Protein AF-A0A3P7IQ47-F1 (afdb_monomer_lite)

Organism: Strongylus vulgaris (NCBI:txid40348)

Secondary structure (DSSP, 8-state):
--SSSHHHHHHHHHHHHTSS-S---------PPPP-HHHHHHHHHHH-TT--HHHHHHTT-STT----SHHHHHHHHHHHHHHHTTSPP-HHHHHS--S-HHHHHHHHHHHHH-TTT--GGGSS-PBP-GGGSSS---TT-HHHHHHTBHHHHHHHHHHTTSTTTHHHHHHHHHHHHHH-HHHHHHHHHHSPSPPPHHHHHHHHHHHHHHHHH-TTHHHHHHHHHTSTT----

Radius of gyration: 23.66 Å; chains: 1; bounding box: 58×61×57 Å

InterPro domains:
  IPR040398 CCR4-NOT transcription complex subunit 1 [PTHR13162] (26-226)

Structure (mmCIF, N/CA/C/O backbone):
data_AF-A0A3P7IQ47-F1
#
_entry.id   AF-A0A3P7IQ47-F1
#
loop_
_atom_site.group_PDB
_atom_site.id
_atom_site.type_symbol
_atom_site.label_atom_id
_atom_site.label_alt_id
_atom_site.label_comp_id
_atom_site.label_asym_id
_atom_site.label_entity_id
_atom_site.label_seq_id
_atom_site.pdbx_PDB_ins_code
_atom_site.Cartn_x
_atom_site.Cartn_y
_atom_site.Cartn_z
_atom_site.occupancy
_atom_site.B_iso_or_equiv
_atom_site.auth_seq_id
_atom_site.auth_comp_id
_atom_site.auth_asym_id
_atom_site.auth_atom_id
_atom_site.pdbx_PDB_model_num
ATOM 1 N N . MET A 1 1 ? 34.752 45.563 -1.591 1.00 51.50 1 MET A N 1
ATOM 2 C CA . MET A 1 1 ? 33.351 45.936 -1.293 1.00 51.50 1 MET A CA 1
ATOM 3 C C . MET A 1 1 ? 32.458 44.692 -1.161 1.00 51.50 1 MET A C 1
ATOM 5 O O . MET A 1 1 ? 31.363 44.675 -1.688 1.00 51.50 1 MET A O 1
ATOM 9 N N . PHE A 1 2 ? 32.924 43.648 -0.462 1.00 45.53 2 PHE A N 1
ATOM 10 C CA . PHE A 1 2 ? 32.140 42.431 -0.169 1.00 45.53 2 PHE A CA 1
ATOM 11 C C . PHE A 1 2 ? 32.259 41.984 1.301 1.00 45.53 2 PHE A C 1
ATOM 13 O O . PHE A 1 2 ? 31.508 41.128 1.734 1.00 45.53 2 PHE A O 1
ATOM 20 N N . LEU A 1 3 ? 33.136 42.611 2.097 1.00 44.72 3 LEU A N 1
ATOM 21 C CA . LEU A 1 3 ? 33.341 42.262 3.510 1.00 44.72 3 LEU A CA 1
ATOM 22 C C . LEU A 1 3 ? 32.540 43.138 4.492 1.00 44.72 3 LEU A C 1
ATOM 24 O O . LEU A 1 3 ? 32.493 42.833 5.671 1.00 44.72 3 LEU A O 1
ATOM 28 N N . ALA A 1 4 ? 31.881 44.208 4.028 1.00 47.62 4 ALA A N 1
ATOM 29 C CA . ALA A 1 4 ? 31.127 45.119 4.902 1.00 47.62 4 ALA A CA 1
ATOM 30 C C . ALA A 1 4 ? 29.635 44.750 5.065 1.00 47.62 4 ALA A C 1
ATOM 32 O O . ALA A 1 4 ? 28.977 45.274 5.960 1.00 47.62 4 ALA A O 1
ATOM 33 N N . HIS A 1 5 ? 29.098 43.866 4.213 1.00 43.56 5 HIS A N 1
ATOM 34 C CA . HIS A 1 5 ? 27.677 43.482 4.223 1.00 43.56 5 HIS A CA 1
ATOM 35 C C . HIS A 1 5 ? 27.390 42.308 5.177 1.00 43.56 5 HIS A C 1
ATOM 37 O O . HIS A 1 5 ? 26.319 42.222 5.769 1.00 43.56 5 HIS A O 1
ATOM 43 N N . GLU A 1 6 ? 28.369 41.425 5.389 1.00 49.41 6 GLU A N 1
ATOM 44 C CA . GLU A 1 6 ? 28.219 40.245 6.254 1.00 49.41 6 GLU A CA 1
ATOM 45 C C . GLU A 1 6 ? 28.247 40.607 7.754 1.00 49.41 6 GLU A C 1
ATOM 47 O O . GLU A 1 6 ? 27.663 39.931 8.603 1.00 49.41 6 GLU A O 1
ATOM 52 N N . GLU A 1 7 ? 28.900 41.719 8.092 1.00 47.97 7 GLU A N 1
ATOM 53 C CA . GLU A 1 7 ? 29.056 42.184 9.471 1.00 47.97 7 GLU A CA 1
ATOM 54 C C . GLU A 1 7 ? 27.840 42.990 9.962 1.00 47.97 7 GLU A C 1
ATOM 56 O O . GLU A 1 7 ? 27.570 43.068 11.163 1.00 47.97 7 GLU A O 1
ATOM 61 N N . THR A 1 8 ? 27.040 43.527 9.035 1.00 48.38 8 THR A N 1
ATOM 62 C CA . THR A 1 8 ? 25.784 44.216 9.351 1.00 48.38 8 THR A CA 1
ATOM 63 C C . THR A 1 8 ? 24.652 43.227 9.641 1.00 48.38 8 THR A C 1
ATOM 65 O O . THR A 1 8 ? 23.944 43.413 10.630 1.00 48.38 8 THR A O 1
ATOM 68 N N . GLU A 1 9 ? 24.523 42.128 8.888 1.00 47.91 9 GLU A N 1
ATOM 69 C CA . GLU A 1 9 ? 23.479 41.109 9.119 1.00 47.91 9 GLU A CA 1
ATOM 70 C C . GLU A 1 9 ? 23.635 40.374 10.458 1.00 47.91 9 GLU A C 1
ATOM 72 O O . GLU A 1 9 ? 22.653 40.178 11.181 1.00 47.91 9 GLU A O 1
ATOM 77 N N . LYS A 1 10 ? 24.873 40.061 10.869 1.00 49.03 10 LYS A N 1
ATOM 78 C CA . LYS A 1 10 ? 25.137 39.449 12.184 1.00 49.03 10 LYS A CA 1
ATOM 79 C C . LYS A 1 10 ? 24.708 40.366 13.335 1.00 49.03 10 LYS A C 1
ATOM 81 O O . LYS A 1 10 ? 24.221 39.882 14.355 1.00 49.03 10 LYS A O 1
ATOM 86 N N . LYS A 1 11 ? 24.808 41.689 13.169 1.00 47.09 11 LYS A N 1
ATOM 87 C CA . LYS A 1 11 ? 24.435 42.673 14.197 1.00 47.09 11 LYS A CA 1
ATOM 88 C C . LYS A 1 11 ? 22.920 42.754 14.414 1.00 47.09 11 LYS A C 1
ATOM 90 O O . LYS A 1 11 ? 22.485 42.913 15.552 1.00 47.09 11 LYS A O 1
ATOM 95 N N . TYR A 1 12 ? 22.114 42.581 13.365 1.00 43.31 12 TYR A N 1
ATOM 96 C CA . TYR A 1 12 ? 20.650 42.535 13.485 1.00 43.31 12 TYR A CA 1
ATOM 97 C C . TYR A 1 12 ? 20.149 41.216 14.088 1.00 43.31 12 TYR A C 1
ATOM 99 O O . TYR A 1 12 ? 19.195 41.226 14.868 1.00 43.31 12 TYR A O 1
ATOM 107 N N . PHE A 1 13 ? 20.839 40.103 13.819 1.00 43.16 13 PHE A N 1
ATOM 108 C CA . PHE A 1 13 ? 20.494 38.795 14.384 1.00 43.16 13 PHE A CA 1
ATOM 109 C C . PHE A 1 13 ? 20.640 38.751 15.918 1.00 43.16 13 PHE A C 1
ATOM 111 O O . PHE A 1 13 ? 19.785 38.203 16.615 1.00 43.16 13 PHE A O 1
ATOM 118 N N . TRP A 1 14 ? 21.669 39.403 16.475 1.00 39.47 14 TRP A N 1
ATOM 119 C CA . TRP A 1 14 ? 21.859 39.490 17.932 1.00 39.47 14 TRP A CA 1
ATOM 120 C C . TRP A 1 14 ? 20.852 40.416 18.635 1.00 39.47 14 TRP A C 1
ATOM 122 O O . TRP A 1 14 ? 20.467 40.150 19.773 1.00 39.47 14 TRP A O 1
ATOM 132 N N . VAL A 1 15 ? 20.374 41.472 17.967 1.00 45.88 15 VAL A N 1
ATOM 133 C CA . VAL A 1 15 ? 19.434 42.446 18.557 1.00 45.88 15 VAL A CA 1
ATOM 134 C C . VAL A 1 15 ? 18.006 41.893 18.659 1.00 45.88 15 VAL A C 1
ATOM 136 O O . VAL A 1 15 ? 17.294 42.219 19.609 1.00 45.88 15 VAL A O 1
ATOM 139 N N . LEU A 1 16 ? 17.591 41.010 17.743 1.00 41.66 16 LEU A N 1
ATOM 140 C CA . LEU A 1 16 ? 16.274 40.361 17.808 1.00 41.66 16 LEU A CA 1
ATOM 141 C C . LEU A 1 16 ? 16.176 39.327 18.941 1.00 41.66 16 LEU A C 1
ATOM 143 O O . LEU A 1 16 ? 15.107 39.162 19.523 1.00 41.66 16 LEU A O 1
ATOM 147 N N . ARG A 1 17 ? 17.293 38.692 19.319 1.00 43.62 17 ARG A N 1
ATOM 148 C CA . ARG A 1 17 ? 17.327 37.696 20.403 1.00 43.62 17 ARG A CA 1
ATOM 149 C C . ARG A 1 17 ? 17.279 38.315 21.807 1.00 43.62 17 ARG A C 1
ATOM 151 O O . ARG A 1 17 ? 16.834 37.659 22.738 1.00 43.62 17 ARG A O 1
ATOM 158 N N . TYR A 1 18 ? 17.684 39.581 21.951 1.00 38.91 18 TYR A N 1
ATOM 159 C CA . TYR A 1 18 ? 17.729 40.298 23.237 1.00 38.91 18 TYR A CA 1
ATOM 160 C C . TYR A 1 18 ? 16.488 41.157 23.544 1.00 38.91 18 TYR A C 1
ATOM 162 O O . TYR A 1 18 ? 16.406 41.745 24.620 1.00 38.91 18 TYR A O 1
ATOM 170 N N . ARG A 1 19 ? 15.512 41.238 22.625 1.00 38.06 19 ARG A N 1
ATOM 171 C CA . ARG A 1 19 ? 14.217 41.911 22.859 1.00 38.06 19 ARG A CA 1
ATOM 172 C C . ARG A 1 19 ? 13.085 40.971 23.284 1.00 38.06 19 ARG A C 1
ATOM 174 O O . ARG A 1 19 ? 12.011 41.457 23.631 1.00 38.06 19 ARG A O 1
ATOM 181 N N . ALA A 1 20 ? 13.323 39.663 23.317 1.00 43.44 20 ALA A N 1
ATOM 182 C CA . ALA A 1 20 ? 12.454 38.726 24.015 1.00 43.44 20 ALA A CA 1
ATOM 183 C C . ALA A 1 20 ? 12.827 38.755 25.506 1.00 43.44 20 ALA A C 1
ATOM 185 O O . ALA A 1 20 ? 13.826 38.171 25.920 1.00 43.44 20 ALA A O 1
ATOM 186 N N . GLY A 1 21 ? 12.074 39.518 26.302 1.00 39.59 21 GLY A N 1
ATOM 187 C CA . GLY A 1 21 ? 12.200 39.486 27.760 1.00 39.59 21 GLY A CA 1
ATOM 188 C C . GLY A 1 21 ? 11.893 38.087 28.322 1.00 39.59 21 GLY A C 1
ATOM 189 O O . GLY A 1 21 ? 11.259 37.277 27.643 1.00 39.59 21 GLY A O 1
ATOM 190 N N . PRO A 1 22 ? 12.314 37.777 29.558 1.00 48.4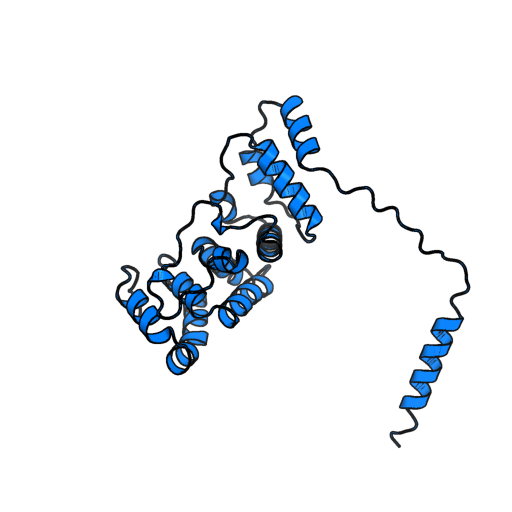4 22 PRO A N 1
ATOM 191 C CA . PRO A 1 22 ? 11.986 36.508 30.189 1.00 48.44 22 PRO A CA 1
ATOM 192 C C . PRO A 1 22 ? 10.514 36.562 30.609 1.00 48.44 22 PRO A C 1
ATOM 194 O O . PRO A 1 22 ? 10.170 37.246 31.571 1.00 48.44 22 PRO A O 1
ATOM 197 N N . GLY A 1 23 ? 9.624 35.919 29.855 1.00 47.94 23 GLY A N 1
ATOM 198 C CA . GLY A 1 23 ? 8.198 35.999 30.177 1.00 47.94 23 GLY A CA 1
ATOM 199 C C . GLY A 1 23 ? 7.227 35.603 29.079 1.00 47.94 23 GLY A C 1
ATOM 200 O O . GLY A 1 23 ? 6.175 36.214 28.971 1.00 47.94 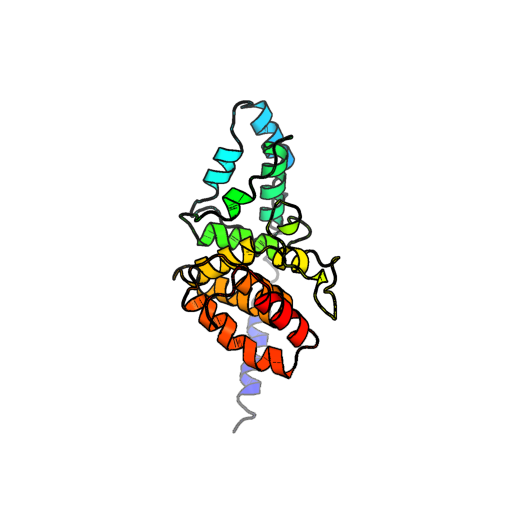23 GLY A O 1
ATOM 201 N N . VAL A 1 24 ? 7.549 34.590 28.283 1.00 44.12 24 VAL A N 1
ATOM 202 C CA . VAL A 1 24 ? 6.544 33.604 27.887 1.00 44.12 24 VAL A CA 1
ATOM 203 C C . VAL A 1 24 ? 7.286 32.298 28.056 1.00 44.12 24 VAL A C 1
ATOM 205 O O . VAL A 1 24 ? 8.019 31.869 27.169 1.00 44.12 24 VAL A O 1
ATOM 208 N N . SER A 1 25 ? 7.220 31.749 29.270 1.00 41.34 25 SER A N 1
ATOM 209 C CA . SER A 1 25 ? 7.397 30.317 29.469 1.00 41.34 25 SER A CA 1
ATOM 210 C C . SER A 1 25 ? 6.732 29.657 28.278 1.00 41.34 25 SER A C 1
ATOM 212 O O . SER A 1 25 ? 5.593 30.014 27.968 1.00 41.34 25 SER A O 1
ATOM 214 N N . GLU A 1 26 ? 7.457 28.774 27.599 1.00 46.41 26 GLU A N 1
ATOM 215 C CA . GLU A 1 26 ? 6.851 27.664 26.885 1.00 46.41 26 GLU A CA 1
ATOM 216 C C . GLU A 1 26 ? 5.666 27.238 27.747 1.00 46.41 26 GLU A C 1
ATOM 218 O O . GLU A 1 26 ? 5.830 26.673 28.830 1.00 46.41 26 GLU A O 1
ATOM 223 N N . LEU A 1 27 ? 4.470 27.690 27.362 1.00 44.09 27 LEU A N 1
ATOM 224 C CA . LEU A 1 27 ? 3.262 27.073 27.834 1.00 44.09 27 LEU A CA 1
ATOM 225 C C . LEU A 1 27 ? 3.461 25.703 27.235 1.00 44.09 27 LEU A C 1
ATOM 227 O O . LEU A 1 27 ? 3.377 25.551 26.017 1.00 44.09 27 LEU A O 1
ATOM 231 N N . ASP A 1 28 ? 3.910 24.787 28.084 1.00 47.50 28 ASP A N 1
ATOM 232 C CA . ASP A 1 28 ? 3.766 23.367 27.899 1.00 47.50 28 ASP A CA 1
ATOM 233 C C . ASP A 1 28 ? 2.278 23.222 27.599 1.00 47.50 28 ASP A C 1
ATOM 235 O O . ASP A 1 28 ? 1.431 23.223 28.497 1.00 47.50 28 ASP A O 1
ATOM 239 N N . VAL A 1 29 ? 1.934 23.350 26.312 1.00 50.78 29 VAL A N 1
ATOM 240 C CA . VAL A 1 29 ? 0.620 23.023 25.807 1.00 50.78 29 VAL A CA 1
ATOM 241 C C . VAL A 1 29 ? 0.612 21.557 26.121 1.00 50.78 29 VAL A C 1
ATOM 243 O O . VAL A 1 29 ? 1.271 20.794 25.423 1.00 50.78 29 VAL A O 1
ATOM 246 N N . SER A 1 30 ? 0.003 21.209 27.252 1.00 50.78 30 SER A N 1
ATOM 247 C CA . SER A 1 30 ? -0.199 19.835 27.642 1.00 50.78 30 SER A CA 1
ATOM 248 C C . SER A 1 30 ? -0.870 19.209 26.436 1.00 50.78 30 SER A C 1
ATOM 250 O O . SER A 1 30 ? -2.041 19.495 26.178 1.00 50.78 30 SER A O 1
ATOM 252 N N . GLU A 1 31 ? -0.099 18.497 25.612 1.00 64.50 31 GLU A N 1
ATOM 253 C CA . GLU A 1 31 ? -0.664 17.779 24.490 1.00 64.50 31 GLU A CA 1
ATOM 254 C C . GLU A 1 31 ? -1.628 16.812 25.154 1.00 64.50 31 GLU A C 1
ATOM 256 O O . GLU A 1 31 ? -1.203 15.945 25.925 1.00 64.50 31 GLU A O 1
ATOM 261 N N . ASP A 1 32 ? -2.931 17.038 24.953 1.00 63.66 32 ASP A N 1
ATOM 262 C CA . ASP A 1 32 ? -3.938 16.101 25.420 1.00 63.66 32 ASP A CA 1
ATOM 263 C C . ASP A 1 32 ? -3.464 14.707 25.006 1.00 63.66 32 ASP A C 1
ATOM 265 O O . ASP A 1 32 ? -3.034 14.527 23.854 1.00 63.66 32 ASP A O 1
ATOM 269 N N . PRO A 1 33 ? -3.469 13.733 25.933 1.00 72.19 33 PRO A N 1
ATOM 270 C CA . PRO A 1 33 ? -2.930 12.422 25.643 1.00 72.19 33 PRO A CA 1
ATOM 271 C C . PRO A 1 33 ? -3.604 11.901 24.375 1.00 72.19 33 PRO A C 1
ATOM 273 O O . PRO A 1 33 ? -4.822 12.047 24.214 1.00 72.19 33 PRO A O 1
ATOM 276 N N . PRO A 1 34 ? -2.829 11.329 23.443 1.00 78.50 34 PRO A N 1
ATOM 277 C CA . PRO A 1 34 ? -3.371 10.957 22.155 1.00 78.50 34 PRO A CA 1
ATOM 278 C C . PRO A 1 34 ? -4.528 9.975 22.339 1.00 78.50 34 PRO A C 1
ATOM 280 O O . PRO A 1 34 ? -4.466 9.065 23.169 1.00 78.50 34 PRO A O 1
ATOM 283 N N . TRP A 1 35 ? -5.589 10.170 21.554 1.00 88.31 35 TRP A N 1
ATOM 284 C CA . TRP A 1 35 ? -6.767 9.308 21.581 1.00 88.31 35 TRP A CA 1
ATOM 285 C C . TRP A 1 35 ? -6.369 7.834 21.457 1.00 88.31 35 TRP A C 1
ATOM 287 O O . TRP A 1 35 ? -5.576 7.454 20.595 1.00 88.31 35 TRP A O 1
ATOM 297 N N . ASN A 1 36 ? -6.953 6.982 22.299 1.00 94.50 36 ASN A N 1
ATOM 298 C CA . ASN A 1 36 ? -6.748 5.542 22.213 1.00 94.50 36 ASN A CA 1
ATOM 299 C C . ASN A 1 36 ? -7.781 4.930 21.258 1.00 94.50 36 ASN A C 1
ATOM 301 O O . ASN A 1 36 ? -8.942 4.732 21.625 1.00 94.50 36 ASN A O 1
ATOM 305 N N . GLY A 1 37 ? -7.344 4.612 20.036 1.00 96.44 37 GLY A N 1
ATOM 306 C CA . GLY A 1 37 ? -8.203 4.051 18.991 1.00 96.44 37 GLY A CA 1
ATOM 307 C C . GLY A 1 37 ? -8.881 2.737 19.388 1.00 96.44 37 GLY A C 1
ATOM 308 O O . GLY A 1 37 ? -10.045 2.527 19.051 1.00 96.44 37 GLY A O 1
ATOM 309 N N . LYS A 1 38 ? -8.200 1.884 20.168 1.00 97.62 38 LYS A N 1
ATOM 310 C CA . LYS A 1 38 ? -8.766 0.612 20.644 1.00 97.62 38 LYS A CA 1
ATOM 311 C C . LYS A 1 38 ? -9.919 0.851 21.606 1.00 97.62 38 LYS A C 1
ATOM 313 O O . LYS A 1 38 ? -10.998 0.312 21.405 1.00 97.62 38 LYS A O 1
ATOM 318 N N . VAL A 1 39 ? -9.712 1.694 22.620 1.00 97.62 39 VAL A N 1
ATOM 319 C CA . VAL A 1 39 ? -10.763 2.032 23.596 1.00 97.62 39 VAL A CA 1
ATOM 320 C C . VAL A 1 39 ? -11.954 2.673 22.888 1.00 97.62 39 VAL A C 1
ATOM 322 O O . VAL A 1 39 ? -13.088 2.268 23.128 1.00 97.62 39 VAL A O 1
ATOM 325 N N . PHE A 1 40 ? -11.697 3.608 21.968 1.00 96.81 40 PHE A N 1
ATOM 326 C CA . PHE A 1 40 ? -12.742 4.233 21.159 1.00 96.81 40 PHE A CA 1
ATOM 327 C C . PHE A 1 40 ? -13.578 3.191 20.403 1.00 96.81 40 PHE A C 1
ATOM 329 O O . PHE A 1 40 ? -14.797 3.143 20.557 1.00 96.81 40 PHE A O 1
ATOM 336 N N . ALA A 1 41 ? -12.933 2.320 19.626 1.00 98.00 41 ALA A N 1
ATOM 337 C CA . ALA A 1 41 ? -13.636 1.322 18.831 1.00 98.00 41 ALA A CA 1
ATOM 338 C C . ALA A 1 41 ? -14.352 0.267 19.687 1.00 98.00 41 ALA A C 1
ATOM 340 O O . ALA A 1 41 ? -15.451 -0.147 19.321 1.00 98.00 41 ALA A O 1
ATOM 341 N N . SER A 1 42 ? -13.782 -0.134 20.830 1.00 97.88 42 SER A N 1
ATOM 342 C CA . SER A 1 42 ? -14.435 -1.040 21.784 1.00 97.88 42 SER A CA 1
ATOM 343 C C . SER A 1 42 ? -15.733 -0.446 22.325 1.00 97.88 42 SER A C 1
ATOM 345 O O . SER A 1 42 ? -16.775 -1.091 22.236 1.00 97.88 42 SER A O 1
ATOM 347 N N . VAL A 1 43 ? -15.703 0.807 22.793 1.00 98.00 43 VAL A N 1
ATOM 348 C CA . VAL A 1 43 ? -16.902 1.494 23.303 1.00 98.00 43 VAL A CA 1
ATOM 349 C C . VAL A 1 43 ? -17.961 1.636 22.206 1.00 98.00 43 VAL A C 1
ATOM 351 O O . VAL A 1 43 ? -19.129 1.339 22.437 1.00 98.00 43 VAL A O 1
ATOM 354 N N . ILE A 1 44 ? -17.575 2.018 20.983 1.00 97.75 44 ILE A N 1
ATOM 355 C CA . ILE A 1 44 ? -18.517 2.105 19.854 1.00 97.75 44 ILE A CA 1
ATOM 356 C C . ILE A 1 44 ? -19.145 0.739 19.538 1.00 97.75 44 ILE A C 1
ATOM 358 O O . ILE A 1 44 ? -20.347 0.658 19.291 1.00 97.75 44 ILE A O 1
ATOM 362 N N . ASN A 1 45 ? -18.356 -0.334 19.584 1.00 97.50 45 ASN A N 1
ATOM 363 C CA . ASN A 1 45 ? -18.824 -1.702 19.371 1.00 97.50 45 ASN A CA 1
ATOM 364 C C . ASN A 1 45 ? -19.807 -2.186 20.451 1.00 97.50 45 ASN A C 1
ATOM 366 O O . ASN A 1 45 ? -20.696 -2.979 20.138 1.00 97.50 45 ASN A O 1
ATOM 370 N N . GLU A 1 46 ? -19.651 -1.730 21.695 1.00 97.56 46 GLU A N 1
ATOM 371 C CA . GLU A 1 46 ? -20.592 -1.989 22.793 1.00 97.56 46 GLU A CA 1
ATOM 372 C C . GLU A 1 46 ? -21.884 -1.180 22.630 1.00 97.56 46 GLU A C 1
ATOM 374 O O . GLU A 1 46 ? -22.979 -1.712 22.811 1.00 97.56 46 GLU A O 1
ATOM 379 N N . MET A 1 47 ? -21.768 0.094 22.243 1.00 98.00 47 MET A N 1
ATOM 380 C CA . MET A 1 47 ? -22.910 0.996 22.075 1.00 98.00 47 MET A CA 1
ATOM 381 C C . MET A 1 47 ? -23.752 0.679 20.834 1.00 98.00 47 MET A C 1
ATOM 383 O O . MET A 1 47 ? -24.972 0.835 20.863 1.00 98.00 47 MET A O 1
ATOM 387 N N . ASN A 1 48 ? -23.121 0.247 19.741 1.00 97.06 48 ASN A N 1
ATOM 388 C CA . ASN A 1 48 ? -23.794 -0.148 18.509 1.00 97.06 48 ASN A CA 1
ATOM 389 C C . ASN A 1 48 ? -23.174 -1.430 17.921 1.00 97.06 48 ASN A C 1
ATOM 391 O O . ASN A 1 48 ? -22.361 -1.362 16.995 1.00 97.06 48 ASN A O 1
ATOM 395 N N . PRO A 1 49 ? -23.600 -2.615 18.394 1.00 94.88 49 PRO A N 1
ATOM 396 C CA . PRO A 1 49 ? -23.081 -3.896 17.913 1.00 94.88 49 PRO A CA 1
ATOM 397 C C . PRO A 1 49 ? -23.343 -4.182 16.428 1.00 94.88 49 PRO A C 1
ATOM 399 O O . PRO A 1 49 ? -22.701 -5.066 15.865 1.00 94.88 49 PRO A O 1
ATOM 402 N N . ASN A 1 50 ? -24.279 -3.457 15.807 1.00 95.75 50 ASN A N 1
ATOM 403 C CA . ASN A 1 50 ? -24.663 -3.624 14.405 1.00 95.75 50 ASN A CA 1
ATOM 404 C C . ASN A 1 50 ? -23.902 -2.683 13.457 1.00 95.75 50 ASN A C 1
ATOM 406 O O . ASN A 1 50 ? -24.150 -2.725 12.253 1.00 95.75 50 ASN A O 1
ATOM 410 N N . LEU A 1 51 ? -23.015 -1.821 13.971 1.00 97.44 51 LEU A N 1
ATOM 411 C CA . LEU A 1 51 ? -22.194 -0.947 13.136 1.00 97.44 51 LEU A CA 1
ATOM 412 C C . LEU A 1 51 ? -21.329 -1.783 12.183 1.00 97.44 51 LEU A C 1
ATOM 414 O O . LEU A 1 51 ? -20.545 -2.628 12.624 1.00 97.44 51 LEU A O 1
ATOM 418 N N . ASP A 1 52 ? -21.430 -1.520 10.881 1.00 97.31 52 ASP A N 1
ATOM 419 C CA . ASP A 1 52 ? -20.556 -2.151 9.899 1.00 97.31 52 ASP A CA 1
ATOM 420 C C . ASP A 1 52 ? -19.271 -1.341 9.714 1.00 97.31 52 ASP A C 1
ATOM 422 O O . ASP A 1 52 ? -19.244 -0.276 9.100 1.00 97.31 52 ASP A O 1
ATOM 426 N N . TRP A 1 53 ? -18.167 -1.869 10.231 1.00 98.00 53 TRP A N 1
ATOM 427 C CA . TRP A 1 53 ? -16.855 -1.243 10.098 1.00 98.00 53 TRP A CA 1
ATOM 428 C C . TRP A 1 53 ? -16.317 -1.228 8.662 1.00 98.00 53 TRP A C 1
ATOM 430 O O . TRP A 1 53 ? -15.424 -0.433 8.370 1.00 98.00 53 TRP A O 1
ATOM 440 N N . TYR A 1 54 ? -16.874 -2.030 7.747 1.00 98.06 54 TYR A N 1
ATOM 441 C CA . TYR A 1 54 ? -16.600 -1.860 6.320 1.00 98.06 54 TYR A CA 1
ATOM 442 C C . TYR A 1 54 ? -17.223 -0.575 5.771 1.00 98.06 54 TYR A C 1
ATOM 444 O O . TYR A 1 54 ? -16.560 0.126 5.009 1.00 98.06 54 TYR A O 1
ATOM 452 N N . GLU A 1 55 ? -18.439 -0.223 6.203 1.00 97.69 55 GLU A N 1
ATOM 453 C CA . GLU A 1 55 ? -19.041 1.069 5.862 1.00 97.69 55 GLU A CA 1
ATOM 454 C C . GLU A 1 55 ? -18.269 2.219 6.510 1.00 97.69 55 GLU A C 1
ATOM 456 O O . GLU A 1 55 ? -18.049 3.238 5.863 1.00 97.69 55 GLU A O 1
ATOM 461 N N . VAL A 1 56 ? -17.793 2.061 7.753 1.00 97.75 56 VAL A N 1
ATOM 462 C CA . VAL A 1 56 ? -16.918 3.064 8.395 1.00 97.75 56 VAL A CA 1
ATOM 463 C C . VAL A 1 56 ? -15.638 3.267 7.581 1.00 97.75 56 VAL A C 1
ATOM 465 O O . VAL A 1 56 ? -15.230 4.406 7.372 1.00 97.75 56 VAL A O 1
ATOM 468 N N . PHE A 1 57 ? -15.030 2.187 7.079 1.00 98.25 57 PHE A N 1
ATOM 469 C CA . PHE A 1 57 ? -13.868 2.282 6.195 1.00 98.25 57 PHE A CA 1
ATOM 470 C C . PHE A 1 57 ? -14.199 3.031 4.897 1.00 98.25 57 PHE A C 1
ATOM 472 O O . PHE A 1 57 ? -13.423 3.882 4.473 1.00 98.25 57 PHE A O 1
ATOM 479 N N . ASP A 1 58 ? -15.366 2.780 4.297 1.00 97.75 58 ASP A N 1
ATOM 480 C CA . ASP A 1 58 ? -15.821 3.514 3.107 1.00 97.75 58 ASP A CA 1
ATOM 481 C C . ASP A 1 58 ? -16.014 5.017 3.381 1.00 97.75 58 ASP A C 1
ATOM 483 O O . ASP A 1 58 ? -15.866 5.834 2.475 1.00 97.75 58 ASP A O 1
ATOM 487 N N . ARG A 1 59 ? -16.304 5.412 4.629 1.00 97.62 59 ARG A N 1
ATOM 488 C CA . ARG A 1 59 ? -16.406 6.826 5.037 1.00 97.62 59 ARG A CA 1
ATOM 489 C C . ARG A 1 59 ? -15.062 7.523 5.235 1.00 97.62 59 ARG A C 1
ATOM 491 O O . ARG A 1 59 ? -15.060 8.727 5.466 1.00 97.62 59 ARG A O 1
ATOM 498 N N . LEU A 1 60 ? -13.938 6.814 5.125 1.00 97.69 60 LEU A N 1
ATOM 499 C CA . LEU A 1 60 ? -12.619 7.453 5.098 1.00 97.69 60 LEU A CA 1
ATOM 500 C C . LEU A 1 60 ? -12.380 8.233 3.798 1.00 97.69 60 LEU A C 1
ATOM 502 O O . LEU A 1 60 ? -11.513 9.100 3.769 1.00 97.69 60 LEU A O 1
ATOM 506 N N . ASP A 1 61 ? -13.155 7.957 2.746 1.00 97.75 61 ASP A N 1
ATOM 507 C CA . ASP A 1 61 ? -13.172 8.723 1.500 1.00 97.75 61 ASP A CA 1
ATOM 508 C C . ASP A 1 61 ? -13.879 10.082 1.685 1.00 97.75 61 ASP A C 1
ATOM 510 O O . ASP A 1 61 ? -14.978 10.325 1.180 1.00 97.75 61 ASP A O 1
ATOM 514 N N . ASP A 1 62 ? -13.251 10.959 2.471 1.00 96.75 62 ASP A N 1
ATOM 515 C CA . ASP A 1 62 ? -13.754 12.279 2.841 1.00 96.75 62 ASP A CA 1
ATOM 516 C C . ASP A 1 62 ? -12.618 13.314 2.872 1.00 96.75 62 ASP A C 1
ATOM 518 O O . ASP A 1 62 ? -11.500 13.025 3.292 1.00 96.75 62 ASP A O 1
ATOM 522 N N . VAL A 1 63 ? -12.908 14.551 2.463 1.00 94.12 63 VAL A N 1
ATOM 523 C CA . VAL A 1 63 ? -11.932 15.656 2.411 1.00 94.12 63 VAL A CA 1
ATOM 524 C C . VAL A 1 63 ? -11.347 16.025 3.779 1.00 94.12 63 VAL A C 1
ATOM 526 O O . VAL A 1 63 ? -10.257 16.588 3.860 1.00 94.12 63 VAL A O 1
ATOM 529 N N . GLN A 1 64 ? -12.055 15.712 4.864 1.00 93.50 64 GLN A N 1
ATOM 530 C CA . GLN A 1 64 ? -11.596 15.947 6.232 1.00 93.50 64 GLN A CA 1
ATOM 531 C C . GLN A 1 64 ? -10.666 14.834 6.738 1.00 93.50 64 GLN A C 1
ATOM 533 O O . GLN A 1 64 ? -10.024 14.992 7.779 1.00 93.50 64 GLN A O 1
ATOM 538 N N . MET A 1 65 ? -10.566 13.715 6.014 1.00 93.19 65 MET A N 1
ATOM 539 C CA . MET A 1 65 ? -9.733 12.576 6.374 1.00 93.19 65 MET A CA 1
ATOM 540 C C . MET A 1 65 ? -8.311 12.777 5.836 1.00 93.19 65 MET A C 1
ATOM 542 O O . MET A 1 65 ? -7.967 12.347 4.743 1.00 93.19 65 MET A O 1
ATOM 546 N N . LEU A 1 66 ? -7.459 13.449 6.612 1.00 94.62 66 LEU A N 1
ATOM 547 C CA . LEU A 1 66 ? -6.032 13.580 6.302 1.00 94.62 66 LEU A CA 1
ATOM 548 C C . LEU A 1 66 ? -5.184 12.950 7.404 1.00 94.62 66 LEU A C 1
ATOM 550 O O . LEU A 1 66 ? -5.243 13.357 8.566 1.00 94.62 66 LEU A O 1
ATOM 554 N N . VAL A 1 67 ? -4.347 11.982 7.032 1.00 95.31 67 VAL A N 1
ATOM 555 C CA . VAL A 1 67 ? -3.429 11.311 7.960 1.00 95.31 67 VAL A CA 1
ATOM 556 C C . VAL A 1 67 ? -2.017 11.830 7.733 1.00 95.31 67 VAL A C 1
ATOM 558 O O . VAL A 1 67 ? -1.292 11.361 6.866 1.00 95.31 67 VAL A O 1
ATOM 561 N N . THR A 1 68 ? -1.631 12.834 8.518 1.00 91.44 68 THR A N 1
ATOM 562 C CA . THR A 1 68 ? -0.333 13.526 8.382 1.00 91.44 68 THR A CA 1
ATOM 563 C C . THR A 1 68 ? 0.636 13.238 9.523 1.00 91.44 68 THR A C 1
ATOM 565 O O . THR A 1 68 ? 1.790 13.652 9.480 1.00 91.44 68 THR A O 1
ATOM 568 N N . ARG A 1 69 ? 0.176 12.549 10.571 1.00 94.31 69 ARG A N 1
ATOM 569 C CA . ARG A 1 69 ? 0.967 12.240 11.764 1.00 94.31 69 ARG A CA 1
ATOM 570 C C . ARG A 1 69 ? 0.922 10.751 12.045 1.00 94.31 69 ARG A C 1
ATOM 572 O O . ARG A 1 69 ? -0.149 10.144 12.018 1.00 94.31 69 ARG A O 1
ATOM 579 N N . ARG A 1 70 ? 2.064 10.195 12.446 1.00 95.69 70 ARG A N 1
ATOM 580 C CA . ARG A 1 70 ? 2.185 8.800 12.890 1.00 95.69 70 ARG A CA 1
ATOM 581 C C . ARG A 1 70 ? 1.156 8.435 13.965 1.00 95.69 70 ARG A C 1
ATOM 583 O O . ARG A 1 70 ? 0.519 7.394 13.869 1.00 95.69 70 ARG A O 1
ATOM 590 N N . GLN A 1 71 ? 0.941 9.301 14.956 1.00 95.19 71 GLN A N 1
ATOM 591 C CA . GLN A 1 71 ? -0.035 9.040 16.020 1.00 95.19 71 GLN A CA 1
ATOM 592 C C . GLN A 1 71 ? -1.480 8.973 15.499 1.00 95.19 71 GLN A C 1
ATOM 594 O O . GLN A 1 71 ? -2.278 8.172 15.987 1.00 95.19 71 GLN A O 1
ATOM 599 N N . SER A 1 72 ? -1.820 9.771 14.482 1.00 94.56 72 SER A N 1
ATOM 600 C CA . SER A 1 72 ? -3.124 9.702 13.814 1.00 94.56 72 SER A CA 1
ATOM 601 C C . SER A 1 72 ? -3.292 8.379 13.068 1.00 94.56 72 SER A C 1
ATOM 603 O O . SER A 1 72 ? -4.353 7.768 13.168 1.00 94.56 72 SER A O 1
ATOM 605 N N . LEU A 1 73 ? -2.235 7.892 12.406 1.00 97.44 73 LEU A N 1
ATOM 606 C CA . LEU A 1 73 ? -2.237 6.568 11.785 1.00 97.44 73 LEU A CA 1
ATOM 607 C C . LEU A 1 73 ? -2.419 5.459 12.826 1.00 97.44 73 LEU A C 1
ATOM 609 O O . LEU A 1 73 ? -3.291 4.618 12.648 1.00 97.44 73 LEU A O 1
ATOM 613 N N . ILE A 1 74 ? -1.656 5.475 13.927 1.00 97.56 74 ILE A N 1
ATOM 614 C CA . ILE A 1 74 ? -1.790 4.489 15.016 1.00 97.56 74 ILE A CA 1
ATOM 615 C C . ILE A 1 74 ? -3.234 4.453 15.515 1.00 97.56 74 ILE A C 1
ATOM 617 O O . ILE A 1 74 ? -3.847 3.391 15.543 1.00 97.56 74 ILE A O 1
ATOM 621 N N . THR A 1 75 ? -3.796 5.620 15.837 1.00 96.88 75 THR A N 1
ATOM 622 C CA . THR A 1 75 ? -5.168 5.743 16.348 1.00 96.88 75 THR A CA 1
ATOM 623 C C . THR A 1 75 ? -6.187 5.177 15.359 1.00 96.88 75 THR A C 1
ATOM 625 O O . THR A 1 75 ? -7.063 4.409 15.753 1.00 96.88 75 THR A O 1
ATOM 628 N N . LEU A 1 76 ? -6.059 5.515 14.072 1.00 97.56 76 LEU A N 1
ATOM 629 C CA . LEU A 1 76 ? -6.944 5.027 13.017 1.00 97.56 76 LEU A CA 1
ATOM 630 C C . LEU A 1 76 ? -6.839 3.509 12.837 1.00 97.56 76 LEU A C 1
ATOM 632 O O . LEU A 1 76 ? -7.859 2.824 12.814 1.00 97.56 76 LEU A O 1
ATOM 636 N N . ILE A 1 77 ? -5.623 2.974 12.711 1.00 97.75 77 ILE A N 1
ATOM 637 C CA . ILE A 1 77 ? -5.398 1.543 12.477 1.00 97.75 77 ILE A CA 1
ATOM 638 C C . ILE A 1 77 ? -5.848 0.718 13.682 1.00 97.75 77 ILE A C 1
ATOM 640 O O . ILE A 1 77 ? -6.500 -0.310 13.497 1.00 97.75 77 ILE A O 1
ATOM 644 N N . ASP A 1 78 ? -5.570 1.181 14.900 1.00 97.94 78 ASP A N 1
ATOM 645 C CA . ASP A 1 78 ? -6.054 0.543 16.122 1.00 97.94 78 ASP A CA 1
ATOM 646 C C . ASP A 1 78 ? -7.583 0.544 16.192 1.00 97.94 78 ASP A C 1
ATOM 648 O O . ASP A 1 78 ? -8.174 -0.491 16.513 1.00 97.94 78 ASP A O 1
ATOM 652 N N . ALA A 1 79 ? -8.229 1.666 15.859 1.00 98.25 79 ALA A N 1
ATOM 653 C CA . ALA A 1 79 ? -9.684 1.756 15.836 1.00 98.25 79 ALA A CA 1
ATOM 654 C C . ALA A 1 79 ? -10.294 0.817 14.788 1.00 98.25 79 ALA A C 1
ATOM 656 O O . ALA A 1 79 ? -11.201 0.057 15.111 1.00 98.25 79 ALA A O 1
ATOM 657 N N . LEU A 1 80 ? -9.768 0.803 13.559 1.00 98.25 80 LEU A N 1
ATOM 658 C CA . LEU A 1 80 ? -10.262 -0.069 12.490 1.00 98.2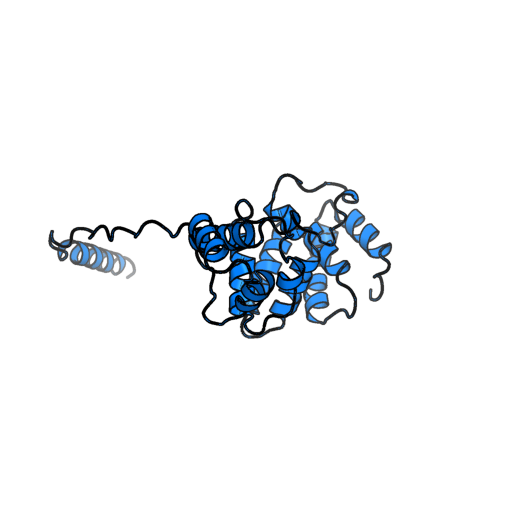5 80 LEU A CA 1
ATOM 659 C C . LEU A 1 80 ? -10.077 -1.551 12.830 1.00 98.25 80 LEU A C 1
ATOM 661 O O . LEU A 1 80 ? -11.031 -2.318 12.732 1.00 98.25 80 LEU A O 1
ATOM 665 N N . LYS A 1 81 ? -8.878 -1.963 13.265 1.00 97.81 81 LYS A N 1
ATOM 666 C CA . LYS A 1 81 ? -8.597 -3.364 13.625 1.00 97.81 81 LYS A CA 1
ATOM 667 C C . LYS A 1 81 ? -9.451 -3.826 14.807 1.00 97.81 81 LYS A C 1
ATOM 669 O O . LYS A 1 81 ? -10.006 -4.917 14.765 1.00 97.81 81 LYS A O 1
ATOM 674 N N . THR A 1 82 ? -9.602 -2.989 15.833 1.00 98.25 82 THR A N 1
ATOM 675 C CA . THR A 1 82 ? -10.452 -3.305 16.995 1.00 98.25 82 THR A CA 1
ATOM 676 C C . THR A 1 82 ? -11.930 -3.339 16.609 1.00 98.25 82 THR A C 1
ATOM 678 O O . THR A 1 82 ? -12.677 -4.219 17.033 1.00 98.25 82 THR A O 1
ATOM 681 N N . GLY A 1 83 ? -12.349 -2.398 15.766 1.00 98.06 83 GLY A N 1
ATOM 682 C CA . GLY A 1 83 ? -13.702 -2.282 15.251 1.00 98.06 83 GLY A CA 1
ATOM 683 C C . GLY A 1 83 ? -14.150 -3.514 14.474 1.00 98.06 83 GLY A C 1
ATOM 684 O O . GLY A 1 83 ? -15.202 -4.084 14.766 1.00 98.06 83 GLY A O 1
ATOM 685 N N . LEU A 1 84 ? -13.304 -3.971 13.548 1.00 97.62 84 LEU A N 1
ATOM 686 C CA . LEU A 1 84 ? -13.530 -5.147 12.704 1.00 97.62 84 LEU A CA 1
ATOM 687 C C . LEU A 1 84 ? -13.598 -6.469 13.487 1.00 97.62 84 LEU A C 1
ATOM 689 O O . LEU A 1 84 ? -14.181 -7.431 12.979 1.00 97.62 84 LEU A O 1
ATOM 693 N N . ARG A 1 85 ? -13.065 -6.518 14.716 1.00 94.12 85 ARG A N 1
ATOM 694 C CA . ARG A 1 85 ? -12.971 -7.730 15.549 1.00 94.12 85 ARG A CA 1
ATOM 695 C C . ARG A 1 85 ? -12.244 -8.845 14.783 1.00 94.12 85 ARG A C 1
ATOM 697 O O . ARG A 1 85 ? -11.083 -8.678 14.434 1.00 94.12 85 ARG A O 1
ATOM 704 N N . ASP A 1 86 ? -12.934 -9.943 14.482 1.00 93.94 86 ASP A N 1
ATOM 705 C CA . ASP A 1 86 ? -12.381 -11.093 13.758 1.00 93.94 86 ASP A CA 1
ATOM 706 C C . ASP A 1 86 ? -12.487 -10.959 12.228 1.00 93.94 86 ASP A C 1
ATOM 708 O O . ASP A 1 86 ? -11.999 -11.817 11.489 1.00 93.94 86 ASP A O 1
ATOM 712 N N . LYS A 1 87 ? -13.147 -9.908 11.718 1.00 96.00 87 LYS A N 1
ATOM 713 C CA . LYS A 1 87 ? -13.285 -9.699 10.272 1.00 96.00 87 LYS A CA 1
ATOM 714 C C . LYS A 1 87 ? -11.952 -9.234 9.666 1.00 96.00 87 LYS A C 1
ATOM 716 O O . LYS A 1 87 ? -11.252 -8.418 10.269 1.00 96.00 87 LYS A O 1
ATOM 721 N N . PRO A 1 88 ? -11.602 -9.683 8.447 1.00 96.31 88 PRO A N 1
ATOM 722 C CA . PRO A 1 88 ? -10.361 -9.274 7.801 1.00 96.31 88 PRO A CA 1
ATOM 723 C C . PRO A 1 88 ? -10.378 -7.782 7.457 1.00 96.31 88 PRO A C 1
ATOM 725 O O . PRO A 1 88 ? -11.410 -7.225 7.066 1.00 96.31 88 PRO A O 1
ATOM 728 N N . PHE A 1 89 ? -9.209 -7.147 7.539 1.00 97.81 89 PHE A N 1
ATOM 729 C CA . PHE A 1 89 ? -9.037 -5.759 7.118 1.00 97.81 89 PHE A CA 1
ATOM 730 C C . PHE A 1 89 ? -9.388 -5.593 5.626 1.00 97.81 89 PHE A C 1
ATOM 732 O O . PHE A 1 89 ? -8.919 -6.388 4.805 1.00 97.81 89 PHE A O 1
ATOM 739 N N . PRO A 1 90 ? -10.179 -4.573 5.240 1.00 97.25 90 PRO A N 1
ATOM 740 C CA . PRO A 1 90 ? -10.615 -4.368 3.858 1.00 97.25 90 PRO A CA 1
ATOM 741 C C . PRO A 1 90 ? -9.527 -3.793 2.942 1.00 97.25 90 PRO A C 1
ATOM 743 O O . PRO A 1 90 ? -9.705 -2.742 2.328 1.00 97.25 90 PRO A O 1
ATOM 746 N N . ILE A 1 91 ? -8.399 -4.488 2.793 1.00 97.38 91 ILE A N 1
ATOM 747 C CA . ILE A 1 91 ? -7.281 -3.986 1.983 1.00 97.38 91 ILE A CA 1
ATOM 748 C C . ILE A 1 91 ? -7.701 -3.678 0.536 1.00 97.38 91 ILE A C 1
ATOM 750 O O . ILE A 1 91 ? -7.308 -2.660 -0.016 1.00 97.38 91 ILE A O 1
ATOM 754 N N . ALA A 1 92 ? -8.598 -4.475 -0.053 1.00 96.75 92 ALA A N 1
ATOM 755 C CA . ALA A 1 92 ? -9.081 -4.241 -1.412 1.00 96.75 92 ALA A CA 1
ATOM 756 C C . ALA A 1 92 ? -9.770 -2.872 -1.574 1.00 96.75 92 ALA A C 1
ATOM 758 O O . ALA A 1 92 ? -9.613 -2.229 -2.610 1.00 96.75 92 ALA A O 1
ATOM 759 N N . LYS A 1 93 ? -10.483 -2.385 -0.543 1.00 97.31 93 LYS A N 1
ATOM 760 C CA . LYS A 1 93 ? -11.133 -1.061 -0.558 1.00 97.31 93 LYS A CA 1
ATOM 761 C C . LYS A 1 93 ? -10.105 0.075 -0.570 1.00 97.31 93 LYS A C 1
ATOM 763 O O . LYS A 1 93 ? -10.366 1.114 -1.175 1.00 97.31 93 LYS A O 1
ATOM 768 N N . LEU A 1 94 ? -8.924 -0.135 0.020 1.00 96.94 94 LEU A N 1
ATOM 769 C CA . LEU A 1 94 ? -7.817 0.826 -0.011 1.00 96.94 94 LEU A CA 1
ATOM 770 C C . LEU A 1 94 ? -7.305 1.070 -1.439 1.00 96.94 94 LEU A C 1
ATOM 772 O O . LEU A 1 94 ? -6.895 2.186 -1.738 1.00 96.94 94 LEU A O 1
ATOM 776 N N . TYR A 1 95 ? -7.361 0.064 -2.318 1.00 96.56 95 TYR A N 1
ATOM 777 C CA . TYR A 1 95 ? -6.906 0.176 -3.712 1.00 96.56 95 TYR A CA 1
ATOM 778 C C . TYR A 1 95 ? -7.982 0.659 -4.690 1.00 96.56 95 TYR A C 1
ATOM 780 O O . TYR A 1 95 ? -7.672 0.995 -5.832 1.00 96.56 95 TYR A O 1
ATOM 788 N N . THR A 1 96 ? -9.250 0.722 -4.270 1.00 96.44 96 THR A N 1
ATOM 789 C CA . THR A 1 96 ? -10.308 1.293 -5.115 1.00 96.44 96 THR A CA 1
ATOM 790 C C . THR A 1 96 ? -10.087 2.787 -5.350 1.00 96.44 96 THR A C 1
ATOM 792 O O . THR A 1 96 ? -9.367 3.461 -4.612 1.00 96.44 96 THR A O 1
ATOM 795 N N . LYS A 1 97 ? -10.708 3.342 -6.394 1.00 96.69 97 LYS A N 1
ATOM 796 C CA . LYS A 1 97 ? -10.668 4.787 -6.629 1.00 96.69 97 LYS A CA 1
ATOM 797 C C . LYS A 1 97 ? -11.543 5.517 -5.607 1.00 96.69 97 LYS A C 1
ATOM 799 O O . LYS A 1 97 ? -12.765 5.480 -5.720 1.00 96.69 97 LYS A O 1
ATOM 804 N N . TRP A 1 98 ? -10.902 6.205 -4.665 1.00 98.00 98 TRP A N 1
ATOM 805 C CA . TRP A 1 98 ? -11.564 7.136 -3.751 1.00 98.00 98 TRP A CA 1
ATOM 806 C C . TRP A 1 98 ? -11.928 8.431 -4.489 1.00 98.00 98 TRP A C 1
ATOM 808 O O . TRP A 1 98 ? -11.261 8.826 -5.452 1.00 98.00 98 TRP A O 1
ATOM 818 N N . ARG A 1 99 ? -12.996 9.093 -4.046 1.00 97.00 99 ARG A N 1
ATOM 819 C CA . ARG A 1 99 ? -13.435 10.410 -4.519 1.00 97.00 99 ARG A CA 1
ATOM 820 C C . ARG A 1 99 ? -12.462 11.495 -4.070 1.00 97.00 99 ARG A C 1
ATOM 822 O O . ARG A 1 99 ? -12.105 12.350 -4.875 1.00 97.00 99 ARG A O 1
ATOM 829 N N . CYS A 1 100 ? -12.012 11.444 -2.821 1.00 97.50 100 CYS A N 1
ATOM 830 C CA . CYS A 1 100 ? -10.968 12.297 -2.278 1.00 97.50 100 CYS A CA 1
ATOM 831 C C . CYS A 1 100 ? -9.612 11.590 -2.388 1.00 97.50 100 CYS A C 1
ATOM 833 O O . CYS A 1 100 ? -9.198 10.814 -1.522 1.00 97.50 100 CYS A O 1
ATOM 835 N N . ARG A 1 101 ? -8.897 11.861 -3.486 1.00 97.62 101 ARG A N 1
ATOM 836 C CA . ARG A 1 101 ? -7.565 11.283 -3.713 1.00 97.62 101 ARG A CA 1
ATOM 837 C C . ARG A 1 101 ? -6.537 11.769 -2.706 1.00 97.62 101 ARG A C 1
ATOM 839 O O . ARG A 1 101 ? -5.625 11.019 -2.384 1.00 97.62 101 ARG A O 1
ATOM 846 N N . GLU A 1 102 ? -6.674 12.991 -2.212 1.00 97.94 102 GLU A N 1
ATOM 847 C CA . GLU A 1 102 ? -5.793 13.583 -1.210 1.00 97.94 102 GLU A CA 1
ATOM 848 C C . GLU A 1 102 ? -5.865 12.806 0.106 1.00 97.94 102 GLU A C 1
ATOM 850 O O . GLU A 1 102 ? -4.824 12.466 0.668 1.00 97.94 102 GLU A O 1
ATOM 855 N N . ALA A 1 103 ? -7.077 12.453 0.547 1.00 97.94 103 ALA A N 1
ATOM 856 C CA . ALA A 1 103 ? -7.297 11.606 1.714 1.00 97.94 103 ALA A CA 1
ATOM 857 C C . ALA A 1 103 ? -6.636 10.238 1.531 1.00 97.94 103 ALA A C 1
ATOM 859 O O . ALA A 1 103 ? -5.792 9.835 2.338 1.00 97.94 103 ALA A O 1
ATOM 860 N N . GLN A 1 104 ? -6.930 9.577 0.408 1.00 98.31 104 GLN A N 1
ATOM 861 C CA . GLN A 1 104 ? -6.368 8.271 0.078 1.00 98.31 104 GLN A CA 1
ATOM 862 C C . GLN A 1 104 ? -4.834 8.301 0.033 1.00 98.31 104 GLN A C 1
ATOM 864 O O . GLN A 1 104 ? -4.174 7.463 0.647 1.00 98.31 104 GLN A O 1
ATOM 869 N N . LEU A 1 105 ? -4.250 9.283 -0.659 1.00 98.31 105 LEU A N 1
ATOM 870 C CA . LEU A 1 105 ? -2.803 9.423 -0.770 1.00 98.31 105 LEU A CA 1
ATOM 871 C C . LEU A 1 105 ? -2.164 9.759 0.580 1.00 98.31 105 LEU A C 1
ATOM 873 O O . LEU A 1 105 ? -1.076 9.258 0.858 1.00 98.31 105 LEU A O 1
ATOM 877 N N . SER A 1 106 ? -2.813 10.562 1.429 1.00 98.25 106 SER A N 1
ATOM 878 C CA . SER A 1 106 ? -2.303 10.853 2.774 1.00 98.25 106 SER A CA 1
ATOM 879 C C . SER A 1 106 ? -2.204 9.578 3.616 1.00 98.25 106 SER A C 1
ATOM 881 O O . SER A 1 106 ? -1.170 9.327 4.234 1.00 98.25 106 SER A O 1
ATOM 883 N N . LEU A 1 107 ? -3.223 8.713 3.551 1.00 98.50 107 LEU A N 1
ATOM 884 C CA . LEU A 1 107 ? -3.239 7.436 4.255 1.00 98.50 107 LEU A CA 1
ATOM 885 C C . LEU A 1 107 ? -2.145 6.496 3.733 1.00 98.50 107 LEU A C 1
ATOM 887 O O . LEU A 1 107 ? -1.368 5.972 4.529 1.00 98.50 107 LEU A O 1
ATOM 891 N N . ILE A 1 108 ? -2.040 6.336 2.408 1.00 98.38 108 ILE A N 1
ATOM 892 C CA . ILE A 1 108 ? -1.000 5.512 1.771 1.00 98.38 108 ILE A CA 1
ATOM 893 C C . ILE A 1 108 ? 0.399 6.019 2.127 1.00 98.38 108 ILE A C 1
ATOM 895 O O . ILE A 1 108 ? 1.248 5.232 2.537 1.00 98.38 108 ILE A O 1
ATOM 899 N N . SER A 1 109 ? 0.635 7.328 2.022 1.00 98.19 109 SER A N 1
ATOM 900 C CA . SER A 1 109 ? 1.931 7.934 2.352 1.00 98.19 109 SER A CA 1
ATOM 901 C C . SER A 1 109 ? 2.290 7.675 3.813 1.00 98.19 109 SER A C 1
ATOM 903 O O . SER A 1 109 ?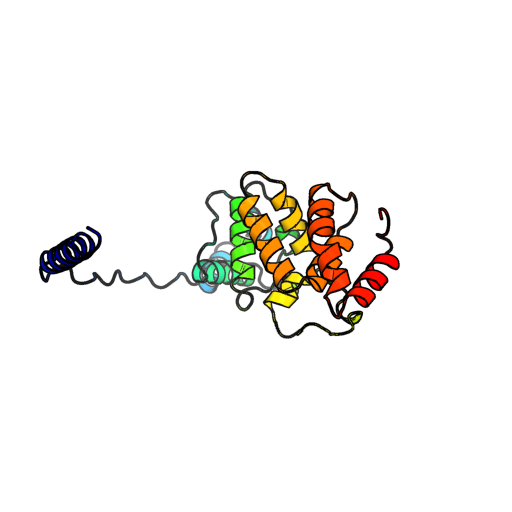 3.390 7.216 4.102 1.00 98.19 109 SER A O 1
ATOM 905 N N . SER A 1 110 ? 1.336 7.871 4.729 1.00 98.38 110 SER A N 1
ATOM 906 C CA . SER A 1 110 ? 1.559 7.630 6.153 1.00 98.38 110 SER A CA 1
ATOM 907 C C . SER A 1 110 ? 1.860 6.158 6.458 1.00 98.38 110 SER A C 1
ATOM 909 O O . SER A 1 110 ? 2.737 5.880 7.274 1.00 98.38 110 SER A O 1
ATOM 911 N N . MET A 1 111 ? 1.197 5.211 5.784 1.00 98.31 111 MET A N 1
ATOM 912 C CA . MET A 1 111 ? 1.498 3.777 5.904 1.00 98.31 111 MET A CA 1
ATOM 913 C C . MET A 1 111 ? 2.915 3.447 5.416 1.00 98.31 111 MET A C 1
ATOM 915 O O . MET A 1 111 ? 3.642 2.733 6.101 1.00 98.31 111 MET A O 1
ATOM 919 N N . LEU A 1 112 ? 3.337 4.002 4.274 1.00 97.94 112 LEU A N 1
ATOM 920 C CA . LEU A 1 112 ? 4.690 3.802 3.738 1.00 97.94 112 LEU A CA 1
ATOM 921 C C . LEU A 1 112 ? 5.773 4.422 4.629 1.00 97.94 112 LEU A C 1
ATOM 923 O O . LEU A 1 112 ? 6.856 3.866 4.770 1.00 97.94 112 LEU A O 1
ATOM 927 N N . GLU A 1 113 ? 5.491 5.549 5.273 1.00 97.88 113 GLU A N 1
ATOM 928 C CA . GLU A 1 113 ? 6.403 6.152 6.250 1.00 97.88 113 GLU A CA 1
ATOM 929 C C . GLU A 1 113 ? 6.473 5.361 7.568 1.00 97.88 113 GLU A C 1
ATOM 931 O O . GLU A 1 113 ? 7.441 5.492 8.315 1.00 97.88 113 GLU A O 1
ATOM 936 N N . ASN A 1 114 ? 5.458 4.542 7.871 1.00 98.19 114 ASN A N 1
ATOM 937 C CA . ASN A 1 114 ? 5.300 3.845 9.150 1.00 98.19 114 ASN A CA 1
ATOM 938 C C . ASN A 1 114 ? 4.931 2.356 8.956 1.00 98.19 114 ASN A C 1
ATOM 940 O O . ASN A 1 114 ? 3.886 1.905 9.445 1.00 98.19 114 ASN A O 1
ATOM 944 N N . PRO A 1 115 ? 5.780 1.559 8.277 1.00 97.06 115 PRO A N 1
ATOM 945 C CA . PRO A 1 115 ? 5.480 0.164 7.934 1.00 97.06 115 PRO A CA 1
ATOM 946 C C . PRO A 1 115 ? 5.423 -0.770 9.157 1.00 97.06 115 PRO A C 1
ATOM 948 O O . PRO A 1 115 ? 4.942 -1.904 9.082 1.00 97.06 115 PRO A O 1
ATOM 951 N N . ASP A 1 116 ? 5.915 -0.313 10.306 1.00 96.62 116 ASP A N 1
ATOM 952 C CA . ASP A 1 116 ? 5.787 -0.989 11.594 1.00 96.62 116 ASP A CA 1
ATOM 953 C C . ASP A 1 116 ? 4.387 -0.820 12.218 1.00 96.62 116 ASP A C 1
ATOM 955 O O . ASP A 1 116 ? 3.938 -1.693 12.956 1.00 96.62 116 ASP A O 1
ATOM 959 N N . VAL A 1 117 ? 3.664 0.254 11.875 1.00 97.62 117 VAL A N 1
ATOM 960 C CA . VAL A 1 117 ? 2.259 0.468 12.271 1.00 97.62 117 VAL A CA 1
ATOM 961 C C . VAL A 1 117 ? 1.318 -0.277 11.325 1.00 97.62 117 VAL A C 1
ATOM 963 O O . VAL A 1 117 ? 0.367 -0.935 11.760 1.00 97.62 117 VAL A O 1
ATOM 966 N N . PHE A 1 118 ? 1.579 -0.184 10.021 1.00 98.00 118 PHE A N 1
ATOM 967 C CA . PHE A 1 118 ? 0.797 -0.860 8.993 1.00 98.00 118 PHE A CA 1
ATOM 968 C C . PHE A 1 118 ? 1.672 -1.175 7.781 1.00 98.00 118 PHE A C 1
ATOM 970 O O . PHE A 1 118 ? 2.100 -0.265 7.079 1.00 98.00 118 PHE A O 1
ATOM 977 N N . CYS A 1 119 ? 1.895 -2.459 7.500 1.00 97.56 119 CYS A N 1
ATOM 978 C CA . CYS A 1 119 ? 2.540 -2.885 6.264 1.00 97.56 119 CYS A CA 1
ATOM 979 C C . CYS A 1 119 ? 1.481 -3.406 5.296 1.00 97.56 119 CYS A C 1
ATOM 981 O O . CYS A 1 119 ? 0.677 -4.273 5.637 1.00 97.56 119 CYS A O 1
ATOM 983 N N . ILE A 1 120 ? 1.496 -2.874 4.078 1.00 97.00 120 ILE A N 1
ATOM 984 C CA . ILE A 1 120 ? 0.563 -3.245 3.010 1.00 97.00 120 ILE A CA 1
ATOM 985 C C . ILE A 1 120 ? 0.716 -4.734 2.651 1.00 97.00 120 ILE A C 1
ATOM 987 O O . ILE A 1 120 ? -0.278 -5.408 2.389 1.00 97.00 120 ILE A O 1
ATOM 991 N N . ALA A 1 121 ? 1.940 -5.257 2.735 1.00 96.69 121 ALA A N 1
ATOM 992 C CA . ALA A 1 121 ? 2.261 -6.648 2.429 1.00 96.69 121 ALA A CA 1
ATOM 993 C C . ALA A 1 121 ? 1.731 -7.665 3.452 1.00 96.69 121 ALA A C 1
ATOM 995 O O . ALA A 1 121 ? 1.702 -8.856 3.155 1.00 96.69 121 ALA A O 1
ATOM 996 N N . ASP A 1 122 ? 1.271 -7.225 4.631 1.00 96.88 122 ASP A N 1
ATOM 997 C CA . ASP A 1 122 ? 0.660 -8.123 5.623 1.00 96.88 122 ASP A CA 1
ATOM 998 C C . ASP A 1 122 ? -0.744 -8.610 5.187 1.00 96.88 122 ASP A C 1
ATOM 1000 O O . ASP A 1 122 ? -1.350 -9.452 5.852 1.00 96.88 122 ASP A O 1
ATOM 1004 N N . TYR A 1 123 ? -1.291 -8.077 4.088 1.00 97.06 123 TYR A N 1
ATOM 1005 C CA . TYR A 1 123 ? -2.639 -8.365 3.590 1.00 97.06 123 TYR A CA 1
ATOM 1006 C C . TYR A 1 123 ? -2.605 -8.974 2.181 1.00 97.06 123 TYR A C 1
ATOM 1008 O O . TYR A 1 123 ? -1.588 -8.863 1.507 1.00 97.06 123 TYR A O 1
ATOM 1016 N N . PRO A 1 124 ? -3.692 -9.607 1.692 1.00 96.75 124 PRO A N 1
ATOM 1017 C CA . PRO A 1 124 ? -3.714 -10.205 0.355 1.00 96.75 124 PRO A CA 1
ATOM 1018 C C . PRO A 1 124 ? -3.362 -9.208 -0.761 1.00 96.75 124 PRO A C 1
ATOM 1020 O O . PRO A 1 124 ? -4.007 -8.168 -0.889 1.00 96.75 124 PRO A O 1
ATOM 1023 N N . HIS A 1 125 ? -2.365 -9.557 -1.575 1.00 95.50 125 HIS A N 1
ATOM 1024 C CA . HIS A 1 125 ? -1.850 -8.751 -2.684 1.00 95.50 125 HIS A CA 1
ATOM 1025 C C . HIS A 1 125 ? -1.250 -9.653 -3.772 1.00 95.50 125 HIS A C 1
ATOM 1027 O O . HIS A 1 125 ? -0.927 -10.820 -3.523 1.00 95.50 125 HIS A O 1
ATOM 1033 N N . ARG A 1 126 ? -1.061 -9.111 -4.978 1.00 95.38 126 ARG A N 1
ATOM 1034 C CA . ARG A 1 126 ? -0.181 -9.718 -5.982 1.00 95.38 126 ARG A CA 1
ATOM 1035 C C . ARG A 1 126 ? 1.248 -9.301 -5.671 1.00 95.38 126 ARG A C 1
ATOM 1037 O O . ARG A 1 126 ? 1.545 -8.109 -5.601 1.00 95.38 126 ARG A O 1
ATOM 1044 N N . SER A 1 127 ? 2.118 -10.283 -5.468 1.00 93.75 127 SER A N 1
ATOM 1045 C CA . SER A 1 127 ? 3.511 -10.042 -5.096 1.00 93.75 127 SER A CA 1
ATOM 1046 C C . SER A 1 127 ? 4.434 -10.065 -6.308 1.00 93.75 127 SER A C 1
ATOM 1048 O O . SER A 1 127 ? 4.284 -10.895 -7.205 1.00 93.75 127 SER A O 1
ATOM 1050 N N . VAL A 1 128 ? 5.410 -9.162 -6.317 1.00 93.31 128 VAL A N 1
ATOM 1051 C CA . VAL A 1 128 ? 6.516 -9.158 -7.274 1.00 93.31 128 VAL A CA 1
ATOM 1052 C C . VAL A 1 128 ? 7.368 -10.425 -7.100 1.00 93.31 128 VAL A C 1
ATOM 1054 O O . VAL A 1 128 ? 7.740 -10.745 -5.972 1.00 93.31 128 VAL A O 1
ATOM 1057 N N . PRO A 1 129 ? 7.743 -11.140 -8.182 1.00 89.12 129 PRO A N 1
ATOM 1058 C CA . PRO A 1 129 ? 8.509 -12.382 -8.096 1.00 89.12 129 PRO A CA 1
ATOM 1059 C C . PRO A 1 129 ? 9.999 -12.115 -7.814 1.00 89.12 129 PRO A C 1
ATOM 1061 O O . PRO A 1 129 ? 10.870 -12.396 -8.632 1.00 89.12 129 PRO A O 1
ATOM 1064 N N . THR A 1 130 ? 10.323 -11.578 -6.639 1.00 90.44 130 THR A N 1
ATOM 1065 C CA . THR A 1 130 ? 11.700 -11.239 -6.233 1.00 90.44 130 THR A CA 1
ATOM 1066 C C . THR A 1 130 ? 12.628 -12.454 -6.173 1.00 90.44 130 THR A C 1
ATOM 1068 O O . THR A 1 130 ? 13.833 -12.309 -6.369 1.00 90.44 130 THR A O 1
ATOM 1071 N N . GLY A 1 131 ? 12.086 -13.661 -5.986 1.00 87.38 131 GLY A N 1
ATOM 1072 C CA . GLY A 1 131 ? 12.852 -14.912 -5.989 1.00 87.38 131 GLY A CA 1
ATOM 1073 C C . GLY A 1 131 ? 13.510 -15.259 -7.332 1.00 87.38 131 GLY A C 1
ATOM 1074 O O . GLY A 1 131 ? 14.386 -16.118 -7.372 1.00 87.38 131 GLY A O 1
ATOM 1075 N N . THR A 1 132 ? 13.133 -14.600 -8.434 1.00 86.94 132 THR A N 1
ATOM 1076 C CA . THR A 1 132 ? 13.805 -14.776 -9.734 1.00 86.94 132 THR A CA 1
ATOM 1077 C C . THR A 1 132 ? 15.030 -13.877 -9.895 1.00 86.94 132 THR A C 1
ATOM 1079 O O . THR A 1 132 ? 15.729 -13.974 -10.904 1.00 86.94 132 THR A O 1
ATOM 1082 N N . LEU A 1 133 ? 15.275 -12.962 -8.951 1.00 91.06 133 LEU A N 1
ATOM 1083 C CA . LEU A 1 133 ? 16.376 -12.007 -9.002 1.00 91.06 133 LEU A CA 1
ATOM 1084 C C . LEU A 1 133 ? 17.694 -12.664 -8.588 1.00 91.06 133 LEU A C 1
ATOM 1086 O O . LEU A 1 133 ? 17.751 -13.465 -7.659 1.00 91.06 133 LEU A O 1
ATOM 1090 N N . LYS A 1 134 ? 18.784 -12.280 -9.258 1.00 90.62 134 LYS A N 1
ATOM 1091 C CA . LYS A 1 134 ? 20.132 -12.774 -8.947 1.00 90.62 134 LYS A CA 1
ATOM 1092 C C . LYS A 1 134 ? 20.589 -12.358 -7.544 1.00 90.62 134 LYS A C 1
ATOM 1094 O O . LYS A 1 134 ? 21.209 -13.148 -6.841 1.00 90.62 134 LYS A O 1
ATOM 1099 N N . SER A 1 135 ? 20.328 -11.108 -7.175 1.00 90.69 135 SER A N 1
ATOM 1100 C CA . SER A 1 135 ? 20.512 -10.560 -5.834 1.00 90.69 135 SER A CA 1
ATOM 1101 C C . SER A 1 135 ? 19.136 -10.303 -5.246 1.00 90.69 135 SER A C 1
ATOM 1103 O O . SER A 1 135 ? 18.476 -9.339 -5.637 1.00 90.69 135 SER A O 1
ATOM 1105 N N . THR A 1 136 ? 18.699 -11.174 -4.343 1.00 87.44 136 THR A N 1
ATOM 1106 C CA . THR A 1 136 ? 17.387 -11.068 -3.705 1.00 87.44 136 THR A CA 1
ATOM 1107 C C . THR A 1 136 ? 17.363 -9.880 -2.737 1.00 87.44 136 THR A C 1
ATOM 1109 O O . THR A 1 136 ? 18.275 -9.761 -1.913 1.00 87.44 136 THR A O 1
ATOM 1112 N N . PRO A 1 137 ? 16.354 -8.998 -2.826 1.00 86.56 137 PRO A N 1
ATOM 1113 C CA . PRO A 1 137 ? 16.141 -7.928 -1.858 1.00 86.56 137 PRO A CA 1
ATOM 1114 C C . PRO A 1 137 ? 15.958 -8.463 -0.426 1.00 86.56 137 PRO A C 1
ATOM 1116 O O . PRO A 1 137 ? 15.577 -9.616 -0.235 1.00 86.56 137 PRO A O 1
ATOM 1119 N N . ASP A 1 138 ? 16.225 -7.626 0.579 1.00 87.44 138 ASP A N 1
ATOM 1120 C CA . ASP A 1 138 ? 16.053 -7.986 1.992 1.00 87.44 138 ASP A CA 1
ATOM 1121 C C . ASP A 1 138 ? 14.565 -8.091 2.359 1.00 87.44 138 ASP A C 1
ATOM 1123 O O . ASP A 1 138 ? 13.874 -7.087 2.524 1.00 87.44 138 ASP A O 1
ATOM 1127 N N . GLU A 1 139 ? 14.074 -9.318 2.517 1.00 77.38 139 GLU A N 1
ATOM 1128 C CA . GLU A 1 139 ? 12.674 -9.603 2.855 1.00 77.38 139 GLU A CA 1
ATOM 1129 C C . GLU A 1 139 ? 12.269 -9.114 4.257 1.00 77.38 139 GLU A C 1
ATOM 1131 O O . GLU A 1 139 ? 11.077 -9.030 4.556 1.00 77.38 139 GLU A O 1
ATOM 1136 N N . SER A 1 140 ? 13.230 -8.767 5.123 1.00 88.94 140 SER A N 1
ATOM 1137 C CA . SER A 1 140 ? 12.939 -8.217 6.452 1.00 88.94 140 SER A CA 1
ATOM 1138 C C . SER A 1 140 ? 12.592 -6.722 6.437 1.00 88.94 140 SER A C 1
ATOM 1140 O O . SER A 1 140 ? 11.974 -6.223 7.385 1.00 88.94 140 SER A O 1
ATOM 1142 N N . ASP A 1 141 ? 12.919 -6.002 5.356 1.00 95.12 141 ASP A N 1
ATOM 1143 C CA . ASP A 1 141 ? 12.546 -4.598 5.184 1.00 95.12 141 ASP A CA 1
ATOM 1144 C C . ASP A 1 141 ? 11.043 -4.492 4.861 1.00 95.12 141 ASP A C 1
ATOM 1146 O O . ASP A 1 141 ? 10.581 -4.707 3.740 1.00 95.12 141 ASP A O 1
ATOM 1150 N N . ARG A 1 142 ? 10.250 -4.121 5.872 1.00 95.88 142 ARG A N 1
ATOM 1151 C CA . ARG A 1 142 ? 8.787 -3.981 5.757 1.00 95.88 142 ARG A CA 1
ATOM 1152 C C . ARG A 1 142 ? 8.350 -2.881 4.783 1.00 95.88 142 ARG A C 1
ATOM 1154 O O . ARG A 1 142 ? 7.229 -2.937 4.265 1.00 95.88 142 ARG A O 1
ATOM 1161 N N . LEU A 1 143 ? 9.191 -1.874 4.534 1.00 96.88 143 LEU A N 1
ATOM 1162 C CA . LEU A 1 143 ? 8.892 -0.866 3.520 1.00 96.88 143 LEU A CA 1
ATOM 1163 C C . LEU A 1 143 ? 9.080 -1.458 2.125 1.00 96.88 143 LEU A C 1
ATOM 1165 O O . LEU A 1 143 ? 8.182 -1.338 1.296 1.00 96.88 143 LEU A O 1
ATOM 1169 N N . LEU A 1 144 ? 10.197 -2.146 1.888 1.00 96.81 144 LEU A N 1
ATOM 1170 C CA . LEU A 1 144 ? 10.432 -2.892 0.650 1.00 96.81 144 LEU A CA 1
ATOM 1171 C C . LEU A 1 144 ? 9.318 -3.917 0.394 1.00 96.81 144 LEU A C 1
ATOM 1173 O O . LEU A 1 144 ? 8.782 -3.961 -0.709 1.00 96.81 144 LEU A O 1
ATOM 1177 N N . ALA A 1 145 ? 8.894 -4.663 1.417 1.00 96.38 145 ALA A N 1
ATOM 1178 C CA . ALA A 1 145 ? 7.779 -5.603 1.304 1.00 96.38 145 ALA A CA 1
ATOM 1179 C C . ALA A 1 145 ? 6.497 -4.919 0.792 1.00 96.38 145 ALA A C 1
ATOM 1181 O O . ALA A 1 145 ? 5.808 -5.458 -0.073 1.00 96.38 145 ALA A O 1
ATOM 1182 N N . SER A 1 146 ? 6.205 -3.694 1.250 1.00 97.00 146 SER A N 1
ATOM 1183 C CA . SER A 1 146 ? 5.063 -2.917 0.742 1.00 97.00 146 SER A CA 1
ATOM 1184 C C . SER A 1 146 ? 5.199 -2.600 -0.753 1.00 97.00 146 SER A C 1
ATOM 1186 O O . SER A 1 146 ? 4.208 -2.650 -1.475 1.00 97.00 146 SER A O 1
ATOM 1188 N N . TRP A 1 147 ? 6.415 -2.338 -1.241 1.00 97.38 147 TRP A N 1
ATOM 1189 C CA . TRP A 1 147 ? 6.700 -2.105 -2.664 1.00 97.38 147 TRP A CA 1
ATOM 1190 C C . TRP A 1 147 ? 6.701 -3.373 -3.524 1.00 97.38 147 TRP A C 1
ATOM 1192 O O . TRP A 1 147 ? 6.547 -3.276 -4.740 1.00 97.38 147 TRP A O 1
ATOM 1202 N N . CYS A 1 148 ? 6.777 -4.559 -2.917 1.00 96.25 148 CYS A N 1
ATOM 1203 C CA . CYS A 1 148 ? 6.511 -5.817 -3.613 1.00 96.25 148 CYS A CA 1
ATOM 1204 C C . CYS A 1 148 ? 5.018 -6.012 -3.937 1.00 96.25 148 CYS A C 1
ATOM 1206 O O . CYS A 1 148 ? 4.689 -6.899 -4.719 1.00 96.25 148 CYS A O 1
ATOM 1208 N N . CYS A 1 149 ? 4.111 -5.202 -3.377 1.00 97.31 149 CYS A N 1
ATOM 1209 C CA . CYS A 1 149 ? 2.685 -5.255 -3.697 1.00 97.31 149 CYS A CA 1
ATOM 1210 C C . CYS A 1 149 ? 2.406 -4.543 -5.032 1.00 97.31 149 CYS A C 1
ATOM 1212 O O . CYS A 1 149 ? 2.544 -3.319 -5.139 1.00 97.31 149 CYS A O 1
ATOM 1214 N N . VAL A 1 150 ? 1.952 -5.282 -6.047 1.00 97.06 150 VAL A N 1
ATOM 1215 C CA . VAL A 1 150 ? 1.641 -4.718 -7.373 1.00 97.06 150 VAL A CA 1
ATOM 1216 C C . VAL A 1 150 ? 0.508 -3.690 -7.281 1.00 97.06 150 VAL A C 1
ATOM 1218 O O . VAL A 1 150 ? 0.594 -2.633 -7.904 1.00 97.06 150 VAL A O 1
ATOM 1221 N N . GLU A 1 151 ? -0.506 -3.939 -6.446 1.00 97.62 151 GLU A N 1
ATOM 1222 C CA . GLU A 1 151 ? -1.644 -3.034 -6.237 1.00 97.62 151 GLU A CA 1
ATOM 1223 C C . GLU A 1 151 ? -1.225 -1.650 -5.720 1.00 97.62 151 GLU A C 1
ATOM 1225 O O . GLU A 1 151 ? -1.835 -0.647 -6.092 1.00 97.62 151 GLU A O 1
ATOM 1230 N N . LEU A 1 152 ? -0.170 -1.565 -4.898 1.00 98.31 152 LEU A N 1
ATOM 1231 C CA . LEU A 1 152 ? 0.356 -0.279 -4.434 1.00 98.31 152 LEU A CA 1
ATOM 1232 C C . LEU A 1 152 ? 0.927 0.528 -5.605 1.00 98.31 152 LEU A C 1
ATOM 1234 O O . LEU A 1 152 ? 0.613 1.709 -5.761 1.00 98.31 152 LEU A O 1
ATOM 1238 N N . THR A 1 153 ? 1.755 -0.116 -6.431 1.00 98.00 153 THR A N 1
ATOM 1239 C CA . THR A 1 153 ? 2.375 0.531 -7.595 1.00 98.00 153 THR A CA 1
ATOM 1240 C C . THR A 1 153 ? 1.305 0.960 -8.599 1.00 98.00 153 THR A C 1
ATOM 1242 O O . THR A 1 153 ? 1.343 2.082 -9.098 1.00 98.00 153 THR A O 1
ATOM 1245 N N . GLU A 1 154 ? 0.305 0.110 -8.844 1.00 97.81 154 GLU A N 1
ATOM 1246 C CA . GLU A 1 154 ? -0.842 0.403 -9.709 1.00 97.81 154 GLU A CA 1
ATOM 1247 C C . GLU A 1 154 ? -1.669 1.597 -9.205 1.00 97.81 154 GLU A C 1
ATOM 1249 O O . GLU A 1 154 ? -2.012 2.501 -9.979 1.00 97.81 154 GLU A O 1
ATOM 1254 N N . LEU A 1 155 ? -1.940 1.647 -7.897 1.00 98.31 155 LEU A N 1
ATOM 1255 C CA . LEU A 1 155 ? -2.671 2.746 -7.274 1.00 98.31 155 LEU A CA 1
ATOM 1256 C C . LEU A 1 155 ? -1.917 4.072 -7.414 1.00 98.31 155 LEU A C 1
ATOM 1258 O O . LEU A 1 155 ? -2.494 5.064 -7.865 1.00 98.31 155 LEU A O 1
ATOM 1262 N N . LEU A 1 156 ? -0.630 4.091 -7.058 1.00 98.44 156 LEU A N 1
ATOM 1263 C CA . LEU A 1 156 ? 0.199 5.294 -7.141 1.00 98.44 156 LEU A CA 1
ATOM 1264 C C . LEU A 1 156 ? 0.384 5.757 -8.587 1.00 98.44 156 LEU A C 1
ATOM 1266 O O . LEU A 1 156 ? 0.346 6.957 -8.851 1.00 98.44 156 LEU A O 1
ATOM 1270 N N . LEU A 1 157 ? 0.520 4.830 -9.537 1.00 97.94 157 LEU A N 1
ATOM 1271 C CA . LEU A 1 157 ? 0.602 5.158 -10.959 1.00 97.94 157 LEU A CA 1
ATOM 1272 C C . LEU A 1 157 ? -0.697 5.788 -11.469 1.00 97.94 157 LEU A C 1
ATOM 1274 O O . LEU A 1 157 ? -0.660 6.754 -12.229 1.00 97.94 157 LEU A O 1
ATOM 1278 N N . THR A 1 158 ? -1.846 5.293 -11.007 1.00 97.38 158 THR A N 1
ATOM 1279 C CA . THR A 1 158 ? -3.148 5.897 -11.316 1.00 97.38 158 THR A CA 1
ATOM 1280 C C . THR A 1 158 ? -3.255 7.304 -10.719 1.00 97.38 158 THR A C 1
ATOM 1282 O O . THR A 1 158 ? -3.644 8.237 -11.419 1.00 97.38 158 THR A O 1
ATOM 1285 N N . MET A 1 159 ? -2.854 7.491 -9.456 1.00 98.19 159 MET A N 1
ATOM 1286 C CA . MET A 1 159 ? -2.831 8.806 -8.797 1.00 98.19 159 MET A CA 1
ATOM 1287 C C . MET A 1 159 ? -1.863 9.788 -9.467 1.00 98.19 159 MET A C 1
ATOM 1289 O O . MET A 1 159 ? -2.145 10.980 -9.539 1.00 98.19 159 MET A O 1
ATOM 1293 N N . ALA A 1 160 ? -0.746 9.311 -10.013 1.00 97.75 160 ALA A N 1
ATOM 1294 C CA . ALA A 1 160 ? 0.201 10.139 -10.753 1.00 97.75 160 ALA A CA 1
ATOM 1295 C C . ALA A 1 160 ? -0.406 10.752 -12.039 1.00 97.75 160 ALA A C 1
ATOM 1297 O O . ALA A 1 160 ? 0.112 11.744 -12.560 1.00 97.75 160 ALA A O 1
ATOM 1298 N N . GLY A 1 161 ? 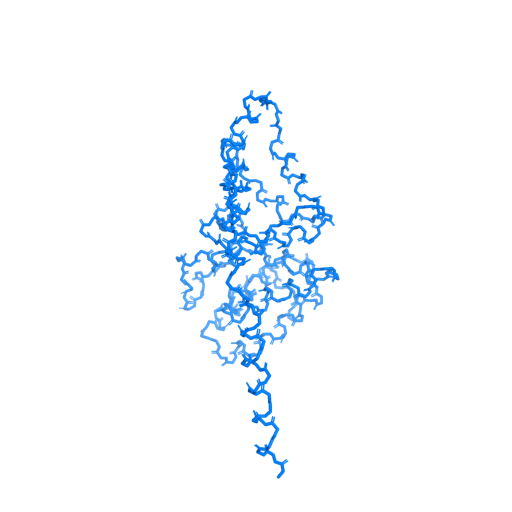-1.528 10.214 -12.528 1.00 96.31 161 GLY A N 1
ATOM 1299 C CA . GLY A 1 161 ? -2.333 10.802 -13.602 1.00 96.31 161 GLY A CA 1
ATOM 1300 C C . GLY A 1 161 ? -3.375 11.837 -13.149 1.00 96.31 161 GLY A C 1
ATOM 1301 O O . GLY A 1 161 ? -4.027 12.435 -14.002 1.00 96.31 161 GLY A O 1
ATOM 1302 N N . GLU A 1 162 ? -3.558 12.065 -11.844 1.00 96.44 162 GLU A N 1
ATOM 1303 C CA . GLU A 1 162 ? -4.615 12.929 -11.294 1.00 96.44 162 GLU A CA 1
ATOM 1304 C C . GLU A 1 162 ? -4.035 14.237 -10.734 1.00 96.44 162 GLU A C 1
ATOM 1306 O O . GLU A 1 162 ? -3.222 14.229 -9.814 1.00 96.44 162 GLU A O 1
ATOM 1311 N N . GLN A 1 163 ? -4.454 15.383 -11.285 1.00 96.00 163 GLN A N 1
ATOM 1312 C CA . GLN A 1 163 ? -3.808 16.691 -11.077 1.00 96.00 163 GLN A CA 1
ATOM 1313 C C . GLN A 1 163 ? -3.618 17.088 -9.602 1.00 96.00 163 GLN A C 1
ATOM 1315 O O . GLN A 1 163 ? -2.601 17.681 -9.251 1.00 96.00 163 GLN A O 1
ATOM 1320 N N . ASN A 1 164 ? -4.581 16.772 -8.739 1.00 95.31 164 ASN A N 1
ATOM 1321 C CA . ASN A 1 164 ? -4.575 17.150 -7.326 1.00 95.31 164 ASN A CA 1
ATOM 1322 C C . ASN A 1 164 ? -3.550 16.383 -6.475 1.00 95.31 164 ASN A C 1
ATOM 1324 O O . ASN A 1 164 ? -3.097 16.893 -5.454 1.00 95.31 164 ASN A O 1
ATOM 1328 N N . VAL A 1 165 ? -3.149 15.185 -6.903 1.00 97.94 165 VAL A N 1
ATOM 1329 C CA . VAL A 1 165 ? -2.208 14.320 -6.170 1.00 97.94 165 VAL A CA 1
ATOM 1330 C C . VAL A 1 165 ? -0.969 13.929 -6.979 1.00 97.94 165 VAL A C 1
ATOM 1332 O O . VAL A 1 165 ? -0.037 13.334 -6.432 1.00 97.94 165 VAL A O 1
ATOM 1335 N N . GLN A 1 166 ? -0.917 14.316 -8.256 1.00 97.81 166 GLN A N 1
ATOM 1336 C CA . GLN A 1 166 ? 0.100 13.932 -9.231 1.00 97.81 166 GLN A CA 1
ATOM 1337 C C . GLN A 1 166 ? 1.524 14.089 -8.698 1.00 97.81 166 GLN A C 1
ATOM 1339 O O . GLN A 1 166 ? 2.285 13.124 -8.684 1.00 97.81 166 GLN A O 1
ATOM 1344 N N . THR A 1 167 ? 1.891 15.285 -8.235 1.00 98.12 167 THR A N 1
ATOM 1345 C CA . THR A 1 167 ? 3.266 15.580 -7.802 1.00 98.12 167 THR A CA 1
ATOM 1346 C C . THR A 1 167 ? 3.709 14.677 -6.654 1.00 98.12 167 THR A C 1
ATOM 1348 O O . THR A 1 167 ? 4.831 14.175 -6.650 1.00 98.12 167 THR A O 1
ATOM 1351 N N . ALA A 1 168 ? 2.830 14.447 -5.678 1.00 97.94 168 ALA A N 1
ATOM 1352 C CA . ALA A 1 168 ? 3.148 13.626 -4.518 1.00 97.94 168 ALA A CA 1
ATOM 1353 C C . ALA A 1 168 ? 3.206 12.130 -4.876 1.00 97.94 168 ALA A C 1
ATOM 1355 O O . ALA A 1 168 ? 4.125 11.444 -4.431 1.00 97.94 168 ALA A O 1
ATOM 1356 N N . ALA A 1 169 ? 2.305 11.644 -5.736 1.00 98.44 169 ALA A N 1
ATOM 1357 C CA . ALA A 1 169 ? 2.327 10.266 -6.225 1.00 98.44 169 ALA A CA 1
ATOM 1358 C C . ALA A 1 169 ? 3.568 9.969 -7.091 1.00 98.44 169 ALA A C 1
ATOM 1360 O O . ALA A 1 169 ? 4.243 8.963 -6.869 1.00 98.44 169 ALA A O 1
ATOM 1361 N N . ILE A 1 170 ? 3.927 10.873 -8.015 1.00 98.00 170 ILE A N 1
ATOM 1362 C CA . ILE A 1 170 ? 5.160 10.770 -8.814 1.00 98.00 170 ILE A CA 1
ATOM 1363 C C . ILE A 1 170 ? 6.384 10.744 -7.903 1.00 98.00 170 ILE A C 1
ATOM 1365 O O . ILE A 1 170 ? 7.277 9.930 -8.116 1.00 98.00 170 ILE A O 1
ATOM 1369 N N . ARG A 1 171 ? 6.425 11.595 -6.871 1.00 97.94 171 ARG A N 1
ATOM 1370 C CA . ARG A 1 171 ? 7.538 11.621 -5.916 1.00 97.94 171 ARG A CA 1
ATOM 1371 C C . ARG A 1 171 ? 7.703 10.282 -5.196 1.00 97.94 171 ARG A C 1
ATOM 1373 O O . ARG A 1 171 ? 8.824 9.798 -5.119 1.00 97.94 171 ARG A O 1
ATOM 1380 N N . LEU A 1 172 ? 6.616 9.672 -4.713 1.00 98.25 172 LEU A N 1
ATOM 1381 C CA . LEU A 1 172 ? 6.675 8.355 -4.064 1.00 98.25 172 LEU A CA 1
ATOM 1382 C C . LEU A 1 172 ? 7.197 7.273 -5.016 1.00 98.25 172 LEU A C 1
ATOM 1384 O O . LEU A 1 172 ? 8.102 6.528 -4.648 1.00 98.25 172 LEU A O 1
ATOM 1388 N N . LEU A 1 173 ? 6.665 7.217 -6.242 1.00 97.81 173 LEU A N 1
ATOM 1389 C CA . LEU A 1 173 ? 7.123 6.273 -7.267 1.00 97.81 173 LEU A CA 1
ATOM 1390 C C . LEU A 1 173 ? 8.600 6.480 -7.614 1.00 97.81 173 LEU A C 1
ATOM 1392 O O . LEU A 1 173 ? 9.346 5.512 -7.711 1.00 97.81 173 LEU A O 1
ATOM 1396 N N . HIS A 1 174 ? 9.033 7.732 -7.772 1.00 96.44 174 HIS A N 1
ATOM 1397 C CA . HIS A 1 174 ? 10.419 8.064 -8.088 1.00 96.44 174 HIS A CA 1
ATOM 1398 C C . HIS A 1 174 ? 11.370 7.647 -6.966 1.00 96.44 174 HIS A C 1
ATOM 1400 O O . HIS A 1 174 ? 12.355 6.968 -7.229 1.00 96.44 174 HIS A O 1
ATOM 1406 N N . SER A 1 175 ? 11.049 7.976 -5.711 1.00 96.94 175 SER A N 1
ATOM 1407 C CA . SER A 1 175 ? 11.867 7.572 -4.561 1.00 96.94 175 SER A CA 1
ATOM 1408 C C . SER A 1 175 ? 11.983 6.051 -4.435 1.00 96.94 175 SER A C 1
ATOM 1410 O O . SER A 1 175 ? 13.041 5.538 -4.072 1.00 96.94 175 SER A O 1
ATOM 1412 N N . ALA A 1 176 ? 10.919 5.313 -4.761 1.00 96.44 176 ALA A N 1
ATOM 1413 C CA . ALA A 1 176 ? 10.961 3.856 -4.782 1.00 96.44 176 ALA A CA 1
ATOM 1414 C C . ALA A 1 176 ? 11.784 3.309 -5.953 1.00 96.44 176 ALA A C 1
ATOM 1416 O O . ALA A 1 176 ? 12.561 2.383 -5.752 1.00 96.44 176 ALA A O 1
ATOM 1417 N N . LEU A 1 177 ? 11.669 3.899 -7.147 1.00 95.00 177 LEU A N 1
ATOM 1418 C CA . LEU A 1 177 ? 12.486 3.540 -8.311 1.00 95.00 177 LEU A CA 1
ATOM 1419 C C . LEU A 1 177 ? 13.977 3.801 -8.082 1.00 95.00 177 LEU A C 1
ATOM 1421 O O . LEU A 1 177 ? 14.799 3.010 -8.523 1.00 95.00 177 LEU A O 1
ATOM 1425 N N . GLU A 1 178 ? 14.340 4.878 -7.389 1.00 93.75 178 GLU A N 1
ATOM 1426 C CA . GLU A 1 178 ? 15.738 5.156 -7.042 1.00 93.75 178 GLU A CA 1
ATOM 1427 C C . GLU A 1 178 ? 16.300 4.122 -6.061 1.00 93.75 178 GLU A C 1
ATOM 1429 O O . GLU A 1 178 ? 17.458 3.721 -6.180 1.00 93.75 178 GLU A O 1
ATOM 1434 N N . LYS A 1 179 ? 15.488 3.688 -5.089 1.00 94.38 179 LYS A N 1
ATOM 1435 C CA . LYS A 1 179 ? 15.930 2.782 -4.022 1.00 94.38 179 LYS A CA 1
ATOM 1436 C C . LYS A 1 179 ? 15.874 1.304 -4.423 1.00 94.38 179 LYS A C 1
ATOM 1438 O O . LYS A 1 179 ? 16.778 0.550 -4.071 1.00 94.38 179 LYS A O 1
ATOM 1443 N N . TRP A 1 180 ? 14.832 0.899 -5.146 1.00 94.94 180 TRP A N 1
ATOM 1444 C CA . TRP A 1 180 ? 14.532 -0.485 -5.532 1.00 94.94 180 TRP A CA 1
ATOM 1445 C C . TRP A 1 180 ? 14.069 -0.567 -6.998 1.00 94.94 180 TRP A C 1
ATOM 1447 O O . TRP A 1 180 ? 12.923 -0.943 -7.279 1.00 94.94 180 TRP A O 1
ATOM 1457 N N . PRO A 1 181 ? 14.936 -0.189 -7.955 1.00 94.62 181 PRO A N 1
ATOM 1458 C CA . PRO A 1 181 ? 14.559 -0.083 -9.363 1.00 94.62 181 PRO A CA 1
ATOM 1459 C C . PRO A 1 181 ? 14.075 -1.410 -9.953 1.00 94.62 181 PRO A C 1
ATOM 1461 O O . PRO A 1 181 ? 13.153 -1.417 -10.760 1.00 94.62 181 PRO A O 1
ATOM 1464 N N . ASP A 1 182 ? 14.658 -2.537 -9.550 1.00 94.81 182 ASP A N 1
ATOM 1465 C CA . ASP A 1 182 ? 14.269 -3.871 -10.009 1.00 94.81 182 ASP A CA 1
ATOM 1466 C C . ASP A 1 182 ? 12.868 -4.282 -9.540 1.00 94.81 182 ASP A C 1
ATOM 1468 O O . ASP A 1 182 ? 12.067 -4.756 -10.347 1.00 94.81 182 ASP A O 1
ATOM 1472 N N . VAL A 1 183 ? 12.553 -4.067 -8.262 1.00 95.38 183 VAL A N 1
ATOM 1473 C CA . VAL A 1 183 ? 11.244 -4.392 -7.678 1.00 95.38 183 VAL A CA 1
ATOM 1474 C C . VAL A 1 183 ? 10.145 -3.543 -8.301 1.00 95.38 183 VAL A C 1
ATOM 1476 O O . VAL A 1 183 ? 9.141 -4.084 -8.767 1.00 95.38 183 VAL A O 1
ATOM 1479 N N . VAL A 1 184 ? 10.341 -2.223 -8.371 1.00 95.69 184 VAL A N 1
ATOM 1480 C CA . VAL A 1 184 ? 9.316 -1.325 -8.917 1.00 95.69 184 VAL A CA 1
ATOM 1481 C C . VAL A 1 184 ? 9.149 -1.531 -10.422 1.00 95.69 184 VAL A C 1
ATOM 1483 O O . VAL A 1 184 ? 8.022 -1.515 -10.911 1.00 95.69 184 VAL A O 1
ATOM 1486 N N . LEU A 1 185 ? 10.226 -1.802 -11.169 1.00 94.62 185 LEU A N 1
ATOM 1487 C CA . LEU A 1 185 ? 10.125 -2.122 -12.594 1.00 94.62 185 LEU A CA 1
ATOM 1488 C C . LEU A 1 185 ? 9.326 -3.413 -12.820 1.00 94.62 185 LEU A C 1
ATOM 1490 O O . LEU A 1 185 ? 8.406 -3.425 -13.636 1.00 94.62 185 LEU A O 1
ATOM 1494 N N . LEU A 1 186 ? 9.600 -4.479 -12.061 1.00 94.25 186 LEU A N 1
ATOM 1495 C CA . LEU A 1 186 ? 8.808 -5.711 -12.126 1.00 94.25 186 LEU A CA 1
ATOM 1496 C C . LEU A 1 186 ? 7.340 -5.488 -11.743 1.00 94.25 186 LEU A C 1
ATOM 1498 O O . LEU A 1 186 ? 6.457 -6.082 -12.366 1.00 94.25 186 LEU A O 1
ATOM 1502 N N . ALA A 1 187 ? 7.061 -4.649 -10.743 1.00 95.44 187 ALA A N 1
ATOM 1503 C CA . ALA A 1 187 ? 5.694 -4.282 -10.387 1.00 95.44 187 ALA A CA 1
ATOM 1504 C C . ALA A 1 187 ? 5.004 -3.565 -11.554 1.00 95.44 187 ALA A C 1
ATOM 1506 O O . ALA A 1 187 ? 3.918 -3.973 -11.963 1.00 95.44 187 ALA A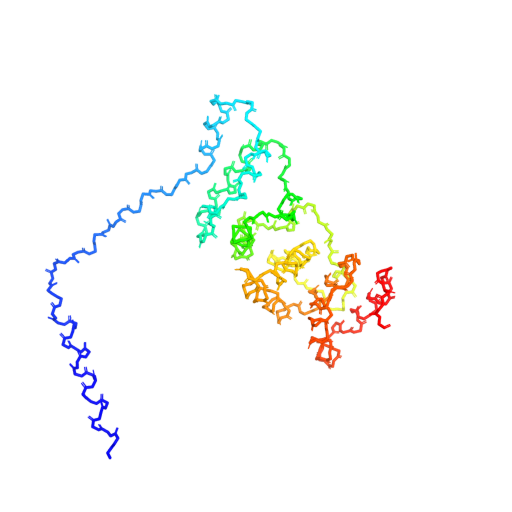 O 1
ATOM 1507 N N . LEU A 1 188 ? 5.668 -2.568 -12.156 1.00 95.19 188 LEU A N 1
ATOM 1508 C CA . LEU A 1 188 ? 5.169 -1.843 -13.325 1.00 95.19 188 LEU A CA 1
ATOM 1509 C C . LEU A 1 188 ? 4.861 -2.783 -14.489 1.00 95.19 188 LEU A C 1
ATOM 1511 O O . LEU A 1 188 ? 3.870 -2.555 -15.168 1.00 95.19 188 LEU A O 1
ATOM 1515 N N . PHE A 1 189 ? 5.639 -3.838 -14.736 1.00 92.06 189 PHE A N 1
ATOM 1516 C CA . PHE A 1 189 ? 5.340 -4.810 -15.799 1.00 92.06 189 PHE A CA 1
ATOM 1517 C C . PHE A 1 189 ? 4.174 -5.754 -15.473 1.00 92.06 189 PHE A C 1
ATOM 1519 O O . PHE A 1 189 ? 3.474 -6.181 -16.386 1.00 92.06 189 PHE A O 1
ATOM 1526 N N . GLN A 1 190 ? 3.910 -6.027 -14.197 1.00 92.25 190 GLN A N 1
ATOM 1527 C CA . GLN A 1 190 ? 2.808 -6.897 -13.764 1.00 92.25 190 GLN A CA 1
ATOM 1528 C C . GLN A 1 190 ? 1.453 -6.192 -13.646 1.00 92.25 190 GLN A C 1
ATOM 1530 O O . GLN A 1 190 ? 0.428 -6.857 -13.467 1.00 92.25 190 GLN A O 1
ATOM 1535 N N . ILE A 1 191 ? 1.418 -4.861 -13.760 1.00 93.25 191 ILE A N 1
ATOM 1536 C CA . ILE A 1 191 ? 0.154 -4.125 -13.854 1.00 93.25 191 ILE A CA 1
ATOM 1537 C C . ILE A 1 191 ? -0.619 -4.637 -15.087 1.00 93.25 191 ILE A C 1
ATOM 1539 O O . ILE A 1 191 ? -0.043 -4.683 -16.184 1.00 93.25 191 ILE A O 1
ATOM 1543 N N . PRO A 1 192 ? -1.906 -5.013 -14.951 1.00 90.06 192 PRO A N 1
ATOM 1544 C CA . PRO A 1 192 ? -2.702 -5.493 -16.075 1.00 90.06 192 PRO A CA 1
ATOM 1545 C C . PRO A 1 192 ? -2.823 -4.438 -17.189 1.00 90.06 192 PRO A C 1
ATOM 1547 O O . PRO A 1 192 ? -2.677 -3.240 -16.933 1.00 90.06 192 PRO A O 1
ATOM 1550 N N . PRO A 1 193 ? -3.079 -4.844 -18.441 1.00 87.69 193 PRO A N 1
ATOM 1551 C CA . PRO A 1 193 ? -3.362 -3.901 -19.518 1.00 87.69 193 PRO A CA 1
ATOM 1552 C C . PRO A 1 193 ? -4.657 -3.101 -19.253 1.00 87.69 193 PRO A C 1
ATOM 1554 O O . PRO A 1 193 ? -5.548 -3.589 -18.554 1.00 87.69 193 PRO A O 1
ATOM 1557 N N . PRO A 1 194 ? -4.811 -1.905 -19.855 1.00 90.12 194 PRO A N 1
ATOM 1558 C CA . PRO A 1 194 ? -3.928 -1.307 -20.859 1.00 90.12 194 PRO A CA 1
ATOM 1559 C C . PRO A 1 194 ? -2.663 -0.659 -20.271 1.00 90.12 194 PRO A C 1
ATOM 1561 O O . PRO A 1 194 ? -2.651 -0.157 -19.148 1.00 90.12 194 PRO A O 1
ATOM 1564 N N . VAL A 1 195 ? -1.588 -0.632 -21.062 1.00 88.38 195 VAL A N 1
ATOM 1565 C CA . VAL A 1 195 ? -0.381 0.144 -20.741 1.00 88.38 195 VAL A CA 1
ATOM 1566 C C . VAL A 1 195 ? -0.686 1.623 -20.978 1.00 88.38 195 VAL A C 1
ATOM 1568 O O . VAL A 1 195 ? -1.045 2.009 -22.085 1.00 88.38 195 VAL A O 1
ATOM 1571 N N . THR A 1 196 ? -0.583 2.448 -19.936 1.00 92.56 196 THR A N 1
ATOM 1572 C CA . THR A 1 196 ? -0.804 3.898 -20.041 1.00 92.56 196 THR A CA 1
ATOM 1573 C C . THR A 1 196 ? 0.469 4.622 -20.483 1.00 92.56 196 THR A C 1
ATOM 1575 O O . THR A 1 196 ? 1.574 4.181 -20.165 1.00 92.56 196 THR A O 1
ATOM 1578 N N . ASP A 1 197 ? 0.337 5.789 -21.120 1.00 93.75 197 ASP A N 1
ATOM 1579 C CA . ASP A 1 197 ? 1.489 6.630 -21.492 1.00 93.75 197 ASP A CA 1
ATOM 1580 C C . ASP A 1 197 ? 2.383 6.953 -20.287 1.00 93.75 197 ASP A C 1
ATOM 1582 O O . ASP A 1 197 ? 3.603 7.051 -20.401 1.00 93.75 197 ASP A O 1
ATOM 1586 N N . LEU A 1 198 ? 1.781 7.129 -19.106 1.00 94.25 198 LEU A N 1
ATOM 1587 C CA . LEU A 1 198 ? 2.523 7.403 -17.880 1.00 94.25 198 LEU A CA 1
ATOM 1588 C C . LEU A 1 198 ? 3.334 6.184 -17.430 1.00 94.25 198 LEU A C 1
ATOM 1590 O O . LEU A 1 198 ? 4.502 6.334 -17.081 1.00 94.25 198 LEU A O 1
ATOM 1594 N N . ARG A 1 199 ? 2.743 4.983 -17.493 1.00 95.00 199 ARG A N 1
ATOM 1595 C CA . ARG A 1 199 ? 3.448 3.717 -17.247 1.00 95.00 199 ARG A CA 1
ATOM 1596 C C . ARG A 1 199 ? 4.655 3.589 -18.169 1.00 95.00 199 ARG A C 1
ATOM 1598 O O . ARG A 1 199 ? 5.756 3.323 -17.698 1.00 95.00 199 ARG A O 1
ATOM 1605 N N . GLN A 1 200 ? 4.440 3.821 -19.463 1.00 93.75 200 GLN A N 1
ATOM 1606 C CA . GLN A 1 200 ? 5.481 3.746 -20.480 1.00 93.75 200 GLN A CA 1
ATOM 1607 C C . GLN A 1 200 ? 6.604 4.750 -20.203 1.00 93.75 200 GLN A C 1
ATOM 1609 O O . GLN A 1 200 ? 7.763 4.356 -20.178 1.00 93.75 200 GLN A O 1
ATOM 1614 N N . LYS A 1 201 ? 6.279 6.007 -19.875 1.00 93.81 201 LYS A N 1
ATOM 1615 C CA . LYS A 1 201 ? 7.276 7.028 -19.510 1.00 93.81 201 LYS A CA 1
ATOM 1616 C C . LYS A 1 201 ? 8.141 6.621 -18.318 1.00 93.81 201 LYS A C 1
ATOM 1618 O O . LYS A 1 201 ? 9.351 6.821 -18.362 1.00 93.81 201 LYS A O 1
ATOM 1623 N N . PHE A 1 202 ? 7.551 6.052 -17.263 1.00 93.69 202 PHE A N 1
ATOM 1624 C CA . PHE A 1 202 ? 8.324 5.566 -16.112 1.00 93.69 202 PHE A CA 1
ATOM 1625 C C . PHE A 1 202 ? 9.274 4.428 -16.501 1.00 93.69 202 PHE A C 1
ATOM 1627 O O . PHE A 1 202 ? 10.431 4.437 -16.083 1.00 93.69 202 PHE A O 1
ATOM 1634 N N . ILE A 1 203 ? 8.806 3.483 -17.323 1.00 93.19 203 ILE A N 1
ATOM 1635 C CA . ILE A 1 203 ? 9.626 2.372 -17.823 1.00 93.19 203 ILE A CA 1
ATOM 1636 C C . ILE A 1 203 ? 10.764 2.908 -18.702 1.00 93.19 203 ILE A C 1
ATOM 1638 O O . ILE A 1 203 ? 11.925 2.617 -18.433 1.00 93.19 203 ILE A O 1
ATOM 1642 N N . GLU A 1 204 ? 10.466 3.733 -19.705 1.00 91.81 204 GLU A N 1
ATOM 1643 C CA . GLU A 1 204 ? 11.455 4.307 -20.630 1.00 91.81 204 GLU A CA 1
ATOM 1644 C C . GLU A 1 204 ? 12.507 5.167 -19.922 1.00 91.81 204 GLU A C 1
ATOM 1646 O O . GLU A 1 204 ? 13.668 5.176 -20.325 1.00 91.81 204 GLU A O 1
ATOM 1651 N N . MET A 1 205 ? 12.122 5.857 -18.846 1.00 90.62 205 MET A N 1
ATOM 1652 C CA . MET A 1 205 ? 13.035 6.659 -18.036 1.00 90.62 205 MET A CA 1
ATOM 1653 C C . MET A 1 205 ? 14.089 5.797 -17.326 1.00 90.62 205 MET A C 1
ATOM 1655 O O . MET A 1 205 ? 15.265 6.158 -17.318 1.00 90.62 205 MET A O 1
ATOM 1659 N N . ILE A 1 206 ? 13.689 4.674 -16.718 1.00 90.75 206 ILE A N 1
ATOM 1660 C CA . ILE A 1 206 ? 14.590 3.865 -15.881 1.00 90.75 206 ILE A CA 1
ATOM 1661 C C . ILE A 1 206 ? 15.317 2.771 -16.668 1.00 90.75 206 ILE A C 1
ATOM 1663 O O . ILE A 1 206 ? 16.465 2.444 -16.360 1.00 90.75 206 ILE A O 1
ATOM 1667 N N . LEU A 1 207 ? 14.675 2.210 -17.696 1.00 90.00 207 LEU A N 1
ATOM 1668 C CA . LEU A 1 207 ? 15.123 0.994 -18.371 1.00 90.00 207 LEU A CA 1
ATOM 1669 C C . LEU A 1 207 ? 16.544 1.099 -18.970 1.00 90.00 207 LEU A C 1
ATOM 1671 O O . LEU A 1 207 ? 17.328 0.177 -18.738 1.00 90.00 207 LEU A O 1
ATOM 1675 N N . PRO A 1 208 ? 16.950 2.188 -19.660 1.00 90.06 208 PRO A N 1
ATOM 1676 C CA . PRO A 1 208 ? 18.294 2.283 -20.238 1.00 90.06 208 PRO A CA 1
ATOM 1677 C C . PRO A 1 208 ? 19.405 2.246 -19.181 1.00 90.06 208 PRO A C 1
ATOM 1679 O O . PRO A 1 208 ? 20.393 1.525 -19.332 1.00 90.06 208 PRO A O 1
ATOM 1682 N N . VAL A 1 209 ? 19.226 2.996 -18.089 1.00 90.12 209 VAL A N 1
ATOM 1683 C CA . VAL A 1 209 ? 20.193 3.062 -16.982 1.00 90.12 209 VAL A CA 1
ATOM 1684 C C . VAL A 1 209 ? 20.211 1.734 -16.225 1.00 90.12 209 VAL A C 1
ATOM 1686 O O . VAL A 1 209 ? 21.278 1.208 -15.907 1.00 90.12 209 VAL A O 1
ATOM 1689 N N . PHE A 1 210 ? 19.035 1.151 -15.995 1.00 92.12 210 PHE A N 1
ATOM 1690 C CA . PHE A 1 210 ? 18.891 -0.124 -15.308 1.00 92.12 210 PHE A CA 1
ATOM 1691 C C . PHE A 1 210 ? 19.625 -1.260 -16.031 1.00 92.12 210 PHE A C 1
ATOM 1693 O O . PHE A 1 210 ? 20.388 -1.992 -15.402 1.00 92.12 210 PHE A O 1
ATOM 1700 N N . ILE A 1 211 ? 19.461 -1.374 -17.355 1.00 91.62 211 ILE A N 1
ATOM 1701 C CA . ILE A 1 211 ? 20.097 -2.434 -18.153 1.00 91.62 211 ILE A CA 1
ATOM 1702 C C . ILE A 1 211 ? 21.625 -2.319 -18.135 1.00 91.62 211 ILE A C 1
ATOM 1704 O O . ILE A 1 211 ? 22.312 -3.339 -18.096 1.00 91.62 211 ILE A O 1
ATOM 1708 N N . HIS A 1 212 ? 22.165 -1.099 -18.155 1.00 90.19 212 HIS A N 1
ATOM 1709 C CA . HIS A 1 212 ? 23.612 -0.897 -18.220 1.00 90.19 212 HIS A CA 1
ATOM 1710 C C . HIS A 1 212 ? 24.313 -1.124 -16.871 1.00 90.19 212 HIS A C 1
ATOM 1712 O O . HIS A 1 212 ? 25.467 -1.548 -16.846 1.00 90.19 212 HIS A O 1
ATOM 1718 N N . HIS A 1 213 ? 23.636 -0.842 -15.753 1.00 89.38 213 HIS A N 1
ATOM 1719 C CA . HIS A 1 213 ? 24.294 -0.731 -14.447 1.00 89.38 213 HIS A CA 1
ATOM 1720 C C . HIS A 1 213 ? 23.806 -1.722 -13.380 1.00 89.38 213 HIS A C 1
ATOM 1722 O O . HIS A 1 213 ? 24.532 -1.954 -12.412 1.00 89.38 213 HIS A O 1
ATOM 1728 N N . HIS A 1 214 ? 22.609 -2.307 -13.505 1.00 93.00 214 HIS A N 1
ATOM 1729 C CA . HIS A 1 214 ? 22.005 -3.070 -12.410 1.00 93.00 214 HIS A CA 1
ATOM 1730 C C . HIS A 1 214 ? 22.352 -4.566 -12.445 1.00 93.00 214 HIS A C 1
ATOM 1732 O O . HIS A 1 214 ? 22.209 -5.244 -13.462 1.00 93.00 214 HIS A O 1
ATOM 1738 N N . THR A 1 215 ? 22.732 -5.132 -11.296 1.00 93.81 215 THR A N 1
ATOM 1739 C CA . THR A 1 215 ? 23.127 -6.551 -11.162 1.00 93.81 215 THR A CA 1
ATOM 1740 C C . THR A 1 215 ? 22.009 -7.528 -11.530 1.00 93.81 215 THR A C 1
ATOM 1742 O O . THR A 1 215 ? 22.280 -8.612 -12.052 1.00 93.81 215 THR A O 1
ATOM 1745 N N . ASN A 1 216 ? 20.758 -7.126 -11.292 1.00 95.31 216 ASN A N 1
ATOM 1746 C CA . ASN A 1 216 ? 19.555 -7.895 -11.609 1.00 95.31 216 ASN A CA 1
ATOM 1747 C C . ASN A 1 216 ? 19.000 -7.661 -13.027 1.00 95.31 216 ASN A C 1
ATOM 1749 O O . ASN A 1 216 ? 17.979 -8.259 -13.360 1.00 95.31 216 ASN A O 1
ATOM 1753 N N . ALA A 1 217 ? 19.647 -6.847 -13.875 1.00 93.75 217 ALA A N 1
ATOM 1754 C CA . ALA A 1 217 ? 19.113 -6.452 -15.185 1.00 93.75 217 ALA A CA 1
ATOM 1755 C C . ALA A 1 217 ? 18.633 -7.638 -16.038 1.00 93.75 217 ALA A C 1
ATOM 1757 O O . ALA A 1 217 ? 17.479 -7.685 -16.458 1.00 93.75 217 ALA A O 1
ATOM 1758 N N . VAL A 1 218 ? 19.492 -8.644 -16.220 1.00 92.81 218 VAL A N 1
ATOM 1759 C CA . VAL A 1 218 ? 19.172 -9.850 -17.003 1.00 92.81 218 VAL A CA 1
ATOM 1760 C C . VAL A 1 218 ? 18.023 -10.648 -16.377 1.00 92.81 218 VAL A C 1
ATOM 1762 O O . VAL A 1 218 ? 17.173 -11.168 -17.092 1.00 92.81 218 VAL A O 1
ATOM 1765 N N . SER A 1 219 ? 17.973 -10.738 -15.045 1.00 92.69 219 SER A N 1
ATOM 1766 C CA . SER A 1 219 ? 16.927 -11.487 -14.332 1.00 92.69 219 SER A CA 1
ATOM 1767 C C . SER A 1 219 ? 15.559 -10.832 -14.498 1.00 92.69 219 SER A C 1
ATOM 1769 O O . SER A 1 219 ? 14.582 -11.516 -14.789 1.00 92.69 219 SER A O 1
ATOM 1771 N N . VAL A 1 220 ? 15.509 -9.503 -14.382 1.00 91.94 220 VAL A N 1
ATOM 1772 C CA . VAL A 1 220 ? 14.289 -8.719 -14.593 1.00 91.94 220 VAL A CA 1
ATOM 1773 C C . VAL A 1 220 ? 13.823 -8.812 -16.044 1.00 91.94 220 VAL A C 1
ATOM 1775 O O . VAL A 1 220 ? 12.658 -9.113 -16.273 1.00 91.94 220 VAL A O 1
ATOM 1778 N N . LEU A 1 221 ? 14.716 -8.647 -17.027 1.00 89.56 221 LEU A N 1
ATOM 1779 C CA . LEU A 1 221 ? 14.360 -8.792 -18.446 1.00 89.56 221 LEU A CA 1
ATOM 1780 C C . LEU A 1 221 ? 13.813 -10.187 -18.769 1.00 89.56 221 LEU A C 1
ATOM 1782 O O . LEU A 1 221 ? 12.807 -10.302 -19.463 1.00 89.56 221 LEU A O 1
ATOM 1786 N N . ASN A 1 222 ? 14.425 -11.239 -18.223 1.00 89.50 222 ASN A N 1
ATOM 1787 C CA . ASN A 1 222 ? 13.924 -12.602 -18.384 1.00 89.50 222 ASN A CA 1
ATOM 1788 C C . ASN A 1 222 ? 12.543 -12.782 -17.740 1.00 89.50 222 ASN A C 1
ATOM 1790 O O . ASN A 1 222 ? 11.679 -13.425 -18.330 1.00 89.50 222 ASN A O 1
ATOM 1794 N N . ALA A 1 223 ? 12.316 -12.225 -16.548 1.00 87.75 223 ALA A N 1
ATOM 1795 C CA . ALA A 1 223 ? 11.011 -12.286 -15.892 1.00 87.75 223 ALA A CA 1
ATOM 1796 C C . ALA A 1 223 ? 9.929 -11.557 -16.707 1.00 87.75 223 ALA A C 1
ATOM 1798 O O . ALA A 1 223 ? 8.825 -12.072 -16.855 1.00 87.75 223 ALA A O 1
ATOM 1799 N N . ILE A 1 224 ? 10.261 -10.402 -17.293 1.00 83.75 224 ILE A N 1
ATOM 1800 C CA . ILE A 1 224 ? 9.356 -9.638 -18.161 1.00 83.75 224 ILE A CA 1
ATOM 1801 C C . ILE A 1 224 ? 9.037 -10.420 -19.438 1.00 83.75 224 ILE A C 1
ATOM 1803 O O . ILE A 1 224 ? 7.871 -10.550 -19.791 1.00 83.75 224 ILE A O 1
ATOM 1807 N N . TRP A 1 225 ? 10.054 -10.973 -20.105 1.00 83.50 225 TRP A N 1
ATOM 1808 C CA . TRP A 1 225 ? 9.890 -11.704 -21.367 1.00 83.50 225 TRP A CA 1
ATOM 1809 C C . TRP A 1 225 ? 9.000 -12.945 -21.232 1.00 83.50 225 TRP A C 1
ATOM 1811 O O . TRP A 1 225 ? 8.281 -13.300 -22.160 1.00 83.50 225 TRP A O 1
ATOM 1821 N N . ASN A 1 226 ? 9.048 -13.604 -20.073 1.00 81.19 226 ASN A N 1
ATOM 1822 C CA . ASN A 1 226 ? 8.249 -14.797 -19.791 1.00 81.19 226 ASN A CA 1
ATOM 1823 C C . ASN A 1 226 ? 6.887 -14.483 -19.146 1.00 81.19 226 ASN A C 1
ATOM 1825 O O . ASN A 1 226 ? 6.120 -15.405 -18.877 1.00 81.19 226 ASN A O 1
ATOM 1829 N N . SER A 1 227 ? 6.584 -13.213 -18.869 1.00 73.12 227 SER A N 1
ATOM 1830 C CA . SER A 1 227 ? 5.285 -12.807 -18.336 1.00 73.12 227 SER A CA 1
ATOM 1831 C C . SER A 1 227 ? 4.227 -12.838 -19.439 1.00 73.12 227 SER A C 1
ATOM 1833 O O . SER A 1 227 ? 4.439 -12.304 -20.524 1.00 73.12 227 SER A O 1
ATOM 1835 N N . GLU A 1 228 ? 3.043 -13.385 -19.152 1.00 59.41 228 GLU A N 1
ATOM 1836 C CA . GLU A 1 228 ? 1.890 -13.371 -20.073 1.00 59.41 228 GLU A CA 1
ATOM 1837 C C . GLU A 1 228 ? 1.408 -11.943 -20.410 1.00 59.41 228 GLU A C 1
ATOM 1839 O O . GLU A 1 228 ? 0.678 -11.737 -21.377 1.00 59.41 228 GLU A O 1
ATOM 1844 N N . VAL A 1 229 ? 1.851 -10.942 -19.638 1.00 56.72 229 VAL A N 1
ATOM 1845 C CA . VAL A 1 229 ? 1.586 -9.508 -19.854 1.00 56.72 229 VAL A CA 1
ATOM 1846 C C . VAL A 1 229 ? 2.528 -8.901 -20.912 1.00 56.72 229 VAL A C 1
ATOM 1848 O O . VAL A 1 229 ? 2.435 -7.711 -21.202 1.00 56.72 229 VAL A O 1
ATOM 1851 N N . ALA A 1 230 ? 3.417 -9.698 -21.523 1.00 47.88 230 ALA A N 1
ATOM 1852 C CA . ALA A 1 230 ? 4.303 -9.296 -22.616 1.00 47.88 230 ALA A CA 1
ATOM 1853 C C . ALA A 1 230 ? 3.526 -9.018 -23.917 1.00 47.88 230 ALA A C 1
ATOM 1855 O O . ALA A 1 230 ? 3.614 -9.740 -24.907 1.00 47.88 230 ALA A O 1
ATOM 1856 N N . ILE A 1 231 ? 2.763 -7.931 -23.931 1.00 46.84 231 ILE A N 1
ATOM 1857 C CA . ILE A 1 231 ? 2.374 -7.249 -25.155 1.00 46.84 231 ILE A CA 1
ATOM 1858 C C . ILE A 1 231 ? 2.879 -5.817 -24.993 1.00 46.84 231 ILE A C 1
ATOM 1860 O O . ILE A 1 231 ? 2.473 -5.131 -24.057 1.00 46.84 231 ILE A O 1
ATOM 1864 N N . LEU A 1 232 ? 3.731 -5.395 -25.935 1.00 47.66 232 LEU A N 1
ATOM 1865 C CA . LEU A 1 232 ? 4.342 -4.064 -26.106 1.00 47.66 232 LEU A CA 1
ATOM 1866 C C . LEU A 1 232 ? 5.766 -3.880 -25.536 1.00 47.66 232 LEU A C 1
ATOM 1868 O O . LEU A 1 232 ? 6.015 -2.986 -24.729 1.00 47.66 232 LEU A O 1
ATOM 1872 N N . LEU A 1 233 ? 6.716 -4.672 -26.045 1.00 45.38 233 LEU A N 1
ATOM 1873 C CA . LEU A 1 233 ? 7.967 -4.098 -26.566 1.00 45.38 233 LEU A CA 1
ATOM 1874 C C . LEU A 1 233 ? 7.888 -4.089 -28.094 1.00 45.38 233 LEU A C 1
ATOM 1876 O O . LEU A 1 233 ? 7.373 -5.092 -28.642 1.00 45.38 233 LEU A O 1
#

Sequence (233 aa):
MFLAHEETEKKYFWVLRYRAGPGVSELDVSEDPPWNGKVFASVINEMNPNLDWYEVFDRLDDVQMLVTRRQSLITLIDALKTGLRDKPFPIAKLYTKWRCREAQLSLISSMLENPDVFCIADYPHRSVPTGTLKSTPDESDRLLASWCCVELTELLLTMAGEQNVQTAAIRLLHSALEKWPDVVLLALFQIPPPVTDLRQKFIEMILPVFIHHHTNAVSVLNAIWNSEVAILL

pLDDT: mean 87.0, std 18.18, range [38.06, 98.5]

Foldseek 3Di:
DPVPPVVVVVVVVVVVVVPPDPDDPPPVPVPDPQDALLVVLVVVCVVCVPDDLVVVVLVLLDPVQAQQDLSSLLSVLNNSPNNCPPNDDPLVSLLDDRPRVNNSLRNLVSCLVCLVSPQSLVDDAQFQPQVLFPDRDDPVPSSVSSLRGLSSLVSLLVLCPPPVCNVVSVVVLVVCCVVPVLSSLSSLLPPADDQDPSSVVVCVVNLVVCCVDPRRNVSSVVSSVPDPSPDDD